Protein AF-0000000068205950 (afdb_homodimer)

Radius of gyration: 19.59 Å; Cα contacts (8 Å, |Δi|>4): 497; chains: 2; bounding box: 38×60×45 Å

Foldseek 3Di:
DDWFWKWKAAQVQATQDIDGDDDDDDDDDPVVVSVVSNVVNVQQQVQCCVDPVVNDSRDAKDDDDFWIWGWDADPRRMIMIIITGPPADCVVVLSVQLVVLCCVQAVPDPPHDPRHHDDGVSSVVSNNVSNVVRD/DDWFWKWKAAQVQATQDIDGDDDDDDDDDPVVVSVVSNVVNVQQQVQCCVDPVSNDSRDAKDDDDFWIWGWDADPRRMIMIIITGPPADCVVVLVVQLVVLCCVQAVPDPPHDPRHHDDGVSSVVSNNVSNVVRD

pLDDT: mean 91.11, std 7.04, range [60.81, 98.0]

Organism: Serendipita indica (strain DSM 11827) (NCBI:txid1109443)

Solvent-accessible surface area (backbone atoms only — not comparable to full-atom values): 14240 Å² total; per-residu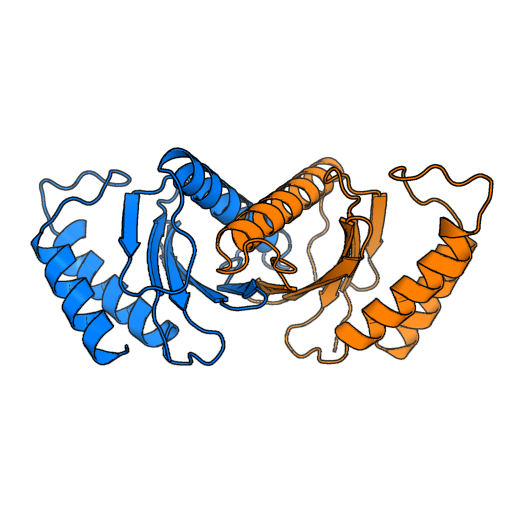e (Å²): 104,44,50,33,32,41,37,31,27,30,65,87,26,47,65,27,39,77,47,77,71,43,86,68,55,43,87,73,54,73,68,51,49,44,52,47,30,38,33,53,42,48,44,29,54,49,45,10,50,36,30,65,77,51,72,45,81,10,47,37,36,39,30,39,80,74,31,27,37,40,43,46,74,47,96,80,46,35,33,39,35,40,33,26,32,70,81,50,83,52,61,67,62,51,50,51,53,44,48,51,45,42,49,62,52,44,72,64,34,88,84,56,58,86,85,43,73,66,81,53,64,70,42,52,54,51,47,50,54,54,45,59,73,71,73,104,45,49,32,32,42,36,31,27,30,64,87,26,46,64,26,38,77,49,77,72,42,85,68,54,42,85,73,55,73,69,52,48,43,52,46,29,38,34,52,42,48,45,29,55,49,46,9,50,34,29,64,78,49,72,45,81,12,47,37,36,39,30,39,80,74,29,27,37,39,45,48,72,46,95,81,46,35,34,40,35,40,32,27,31,69,81,49,84,53,61,66,62,52,50,52,52,45,49,51,45,41,49,63,53,44,71,63,34,88,85,56,58,87,84,44,71,66,81,53,63,69,42,52,52,51,47,51,54,53,46,58,73,71,72

Sequence (270 aa):
MAIFGLWIINKAGGLVYQKNFADGLSKLSPNEYLVLAGTLHGIHAITSRLSPAGSSSGVQIIEAESFKMNIFLTATGTKFVLLTSLTDTTADTALQRIYEAYADYVMKNPFHTPEMPIRTERFDVKVAEIIKVFAMAIFGLWIINKAGGLVYQKNFADGLSKLSPNEYLVLAGTLHGIHAITSRLSPAGSSSGVQIIEAESFKMNIFLTATGTKFVLLTSLTDTTADTALQRIYEAYADYVMKNPFHTPEMPIRTERFDVKVAEIIKVFA

Secondary structure (DSSP, 8-state):
--EEEEEEE-TTS-EEEEEE-SSSS----HHHHHHHHHHHHHHHHHHHHHSTTS----EEEEEESS-EEEEEE-TTS-EEEEEE-TT---HHHHHHHHHHHHIIIIIT-TTPPTTS----HHHHHHHHHHHHHH-/--EEEEEEE-TTS-EEEEEE-SSSS----HHHHHHHHHHHHHHHHHHHHHSTTS----EEEEEESS-EEEEEE-TTS-EEEEEE-TT---HHHHHHHHHHHHIIIIIT-TTPPTTS----HHHHHHHHHHHHHH-

Structure (mmCIF, N/CA/C/O backbone):
data_AF-0000000068205950-model_v1
#
loop_
_entity.id
_entity.type
_entity.pdbx_description
1 polymer 'Trafficking protein particle complex subunit'
#
loop_
_atom_site.group_PDB
_atom_site.id
_atom_site.type_symbol
_atom_site.label_atom_id
_atom_site.label_alt_id
_atom_site.label_comp_id
_atom_site.label_asym_id
_atom_site.label_entity_id
_atom_site.label_seq_id
_atom_site.pdbx_PDB_ins_code
_atom_site.Cartn_x
_atom_site.Cartn_y
_atom_site.Cartn_z
_atom_site.occupancy
_atom_site.B_iso_or_equiv
_atom_site.auth_seq_id
_atom_site.auth_comp_id
_atom_site.auth_asym_id
_atom_site.auth_atom_id
_atom_site.pdbx_PDB_model_num
ATOM 1 N N . MET A 1 1 ? 10.227 4.062 19.406 1 79.06 1 MET A N 1
ATOM 2 C CA . MET A 1 1 ? 9.18 4.418 18.453 1 79.06 1 MET A CA 1
ATOM 3 C C . MET A 1 1 ? 9.508 5.723 17.75 1 79.06 1 MET A C 1
ATOM 5 O O . MET A 1 1 ? 10.094 6.633 18.344 1 79.06 1 MET A O 1
ATOM 9 N N . ALA A 1 2 ? 9.578 5.613 16.344 1 90.81 2 ALA A N 1
ATOM 10 C CA . ALA A 1 2 ? 9.961 6.832 15.641 1 90.81 2 ALA A CA 1
ATOM 11 C C . ALA A 1 2 ? 8.883 7.254 14.648 1 90.81 2 ALA A C 1
ATOM 13 O O . ALA A 1 2 ? 8.25 6.406 14.016 1 90.81 2 ALA A O 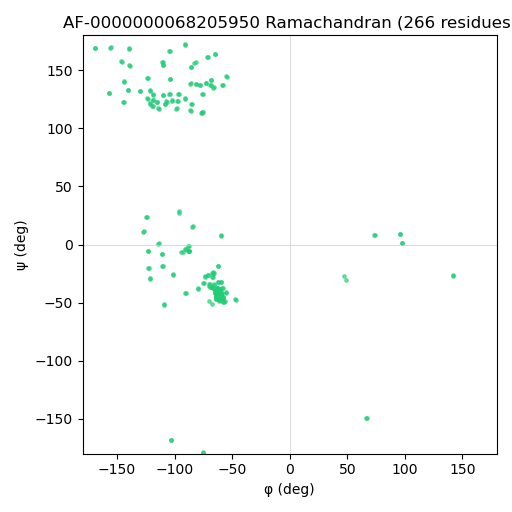1
ATOM 14 N N . ILE A 1 3 ? 8.586 8.508 14.703 1 96 3 ILE A N 1
ATOM 15 C CA . ILE A 1 3 ? 7.758 9.133 13.672 1 96 3 ILE A CA 1
ATOM 16 C C . ILE A 1 3 ? 8.641 9.859 12.664 1 96 3 ILE A C 1
ATOM 18 O O . ILE A 1 3 ? 9.312 10.836 13.008 1 96 3 ILE A O 1
ATOM 22 N N . PHE A 1 4 ? 8.586 9.398 11.477 1 95.94 4 PHE A N 1
ATOM 23 C CA . PHE A 1 4 ? 9.531 9.898 10.477 1 95.94 4 PHE A CA 1
ATOM 24 C C . PHE A 1 4 ? 8.953 11.102 9.75 1 95.94 4 PHE A C 1
ATOM 26 O O . PHE A 1 4 ? 9.68 12.055 9.453 1 95.94 4 PHE A O 1
ATOM 33 N N . GLY A 1 5 ? 7.695 11.023 9.422 1 95.75 5 GLY A N 1
ATOM 34 C CA . GLY A 1 5 ? 7.137 12.109 8.641 1 95.75 5 GLY A CA 1
ATOM 35 C C . GLY A 1 5 ? 5.621 12.055 8.539 1 95.75 5 GLY A C 1
ATOM 36 O O . GLY A 1 5 ? 5.004 11.062 8.93 1 95.75 5 GLY A O 1
ATOM 37 N N . LEU A 1 6 ? 5.094 13.18 8.016 1 97.19 6 LEU A N 1
ATOM 38 C CA . LEU A 1 6 ? 3.658 13.328 7.797 1 97.19 6 LEU A CA 1
ATOM 39 C C . LEU A 1 6 ? 3.369 13.82 6.383 1 97.19 6 LEU A C 1
ATOM 41 O O . LEU A 1 6 ? 4.016 14.75 5.898 1 97.19 6 LEU A O 1
ATOM 45 N N . TRP A 1 7 ? 2.432 13.117 5.801 1 96.81 7 TRP A N 1
ATOM 46 C CA . TRP A 1 7 ? 1.931 13.531 4.496 1 96.81 7 TRP A CA 1
ATOM 47 C C . TRP A 1 7 ? 0.421 13.75 4.535 1 96.81 7 TRP A C 1
ATOM 49 O O . TRP A 1 7 ? -0.303 12.984 5.18 1 96.81 7 TRP A O 1
ATOM 59 N N . ILE A 1 8 ? 0.009 14.766 3.785 1 97.06 8 ILE A N 1
ATOM 60 C CA . ILE A 1 8 ? -1.42 14.961 3.568 1 97.06 8 ILE A CA 1
ATOM 61 C C . ILE A 1 8 ? -1.718 14.977 2.07 1 97.06 8 ILE A C 1
ATOM 63 O O . ILE A 1 8 ? -1.117 15.75 1.319 1 97.06 8 ILE A O 1
ATOM 67 N N . ILE A 1 9 ? -2.619 14.133 1.718 1 96.31 9 ILE A N 1
ATOM 68 C CA . ILE A 1 9 ? -2.992 13.961 0.318 1 96.31 9 ILE A CA 1
ATOM 69 C C . ILE A 1 9 ? -4.469 14.305 0.131 1 96.31 9 ILE A C 1
ATOM 71 O O . ILE A 1 9 ? -5.336 13.734 0.792 1 96.31 9 ILE A O 1
ATOM 75 N N . ASN A 1 10 ? -4.738 15.227 -0.757 1 95.06 10 ASN A N 1
ATOM 76 C CA . ASN A 1 10 ? -6.125 15.656 -0.937 1 95.06 10 ASN A CA 1
ATOM 77 C C . ASN A 1 10 ? -6.934 14.625 -1.712 1 95.06 10 ASN A C 1
ATOM 79 O O . ASN A 1 10 ? -6.41 13.57 -2.092 1 95.06 10 ASN A O 1
ATOM 83 N N . LYS A 1 11 ? -8.258 14.922 -1.956 1 92.38 11 LYS A N 1
ATOM 84 C CA . LYS A 1 11 ? -9.195 13.969 -2.545 1 92.38 11 LYS A CA 1
ATOM 85 C C . LYS A 1 11 ? -8.805 13.641 -3.984 1 92.38 11 LYS A C 1
ATOM 87 O O . LYS A 1 11 ? -9.148 12.578 -4.496 1 92.38 11 LYS A O 1
ATOM 92 N N . ALA A 1 12 ? -8.102 14.508 -4.617 1 92.19 12 ALA A N 1
ATOM 93 C CA . ALA A 1 12 ? -7.719 14.32 -6.012 1 92.19 12 ALA A CA 1
ATOM 94 C C . ALA A 1 12 ? -6.383 13.594 -6.125 1 92.19 12 ALA A C 1
ATOM 96 O O . ALA A 1 12 ? -5.922 13.297 -7.227 1 92.19 12 ALA A O 1
ATOM 97 N N . GLY A 1 13 ? -5.73 13.32 -5 1 93.5 13 GLY A N 1
ATOM 98 C CA . GLY A 1 13 ? -4.469 12.602 -5 1 93.5 13 GLY A CA 1
ATOM 99 C C . GLY A 1 13 ? -3.26 13.516 -4.965 1 93.5 13 GLY A C 1
ATOM 100 O O . GLY A 1 13 ? -2.123 13.062 -5.098 1 93.5 13 GLY A O 1
ATOM 101 N N . GLY A 1 14 ? -3.457 14.719 -4.77 1 94.38 14 GLY A N 1
ATOM 102 C CA . GLY A 1 14 ? -2.365 15.68 -4.719 1 94.38 14 GLY A CA 1
ATOM 103 C C . GLY A 1 14 ? -1.745 15.805 -3.34 1 94.38 14 GLY A C 1
ATOM 104 O O . GLY A 1 14 ? -2.455 15.82 -2.332 1 94.38 14 GLY A O 1
ATOM 105 N N . LEU A 1 15 ? -0.396 15.891 -3.285 1 95.19 15 LEU A N 1
ATOM 106 C CA . LEU A 1 15 ? 0.331 16.109 -2.037 1 95.19 15 LEU A CA 1
ATOM 107 C C . LEU A 1 15 ? 0.229 17.562 -1.587 1 95.19 15 LEU A C 1
ATOM 109 O O . LEU A 1 15 ? 0.844 18.438 -2.188 1 95.19 15 LEU A O 1
ATOM 113 N N . VAL A 1 16 ? -0.456 17.781 -0.467 1 95.19 16 VAL A N 1
ATOM 114 C CA . VAL A 1 16 ? -0.711 19.172 -0.088 1 95.19 16 VAL A CA 1
ATOM 115 C C . VAL A 1 16 ? 0.093 19.516 1.162 1 95.19 16 VAL A C 1
ATOM 117 O O . VAL A 1 16 ? 0.11 20.672 1.593 1 95.19 16 VAL A O 1
ATOM 120 N N . TYR A 1 17 ? 0.701 18.578 1.755 1 95.56 17 TYR A N 1
ATOM 121 C CA . TYR A 1 17 ? 1.531 18.797 2.934 1 95.56 17 TYR A CA 1
ATOM 122 C C . TYR A 1 17 ? 2.553 17.672 3.094 1 95.56 17 TYR A C 1
ATOM 124 O O . TYR A 1 17 ? 2.219 16.484 2.943 1 95.56 17 TYR A O 1
ATOM 132 N N . GLN A 1 18 ? 3.738 17.984 3.277 1 95.31 18 GLN A N 1
ATOM 133 C CA . GLN A 1 18 ? 4.816 17.016 3.486 1 95.31 18 GLN A CA 1
ATOM 134 C C . GLN A 1 18 ? 5.844 17.562 4.48 1 95.31 18 GL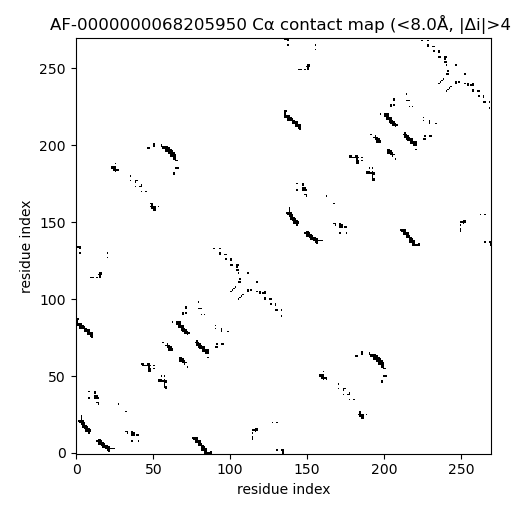N A C 1
ATOM 136 O O . GLN A 1 18 ? 6.391 18.641 4.293 1 95.31 18 GLN A O 1
ATOM 141 N N . LYS A 1 19 ? 6.062 16.812 5.551 1 94.5 19 LYS A N 1
ATOM 142 C CA . LYS A 1 19 ? 7.031 17.234 6.559 1 94.5 19 LYS A CA 1
ATOM 143 C C . LYS A 1 19 ? 7.766 16.031 7.148 1 94.5 19 LYS A C 1
ATOM 145 O O . LYS A 1 19 ? 7.152 14.992 7.418 1 94.5 19 LYS A O 1
ATOM 150 N N . ASN A 1 20 ? 9.031 16.203 7.363 1 94.12 20 ASN A N 1
ATOM 151 C CA . ASN A 1 20 ? 9.859 15.195 8.023 1 94.12 20 ASN A CA 1
ATOM 152 C C . ASN A 1 20 ? 10.156 15.578 9.469 1 94.12 20 ASN A C 1
ATOM 154 O O . ASN A 1 20 ? 10.406 16.75 9.773 1 94.12 20 ASN A O 1
ATOM 158 N N . PHE A 1 21 ? 10.164 14.57 10.344 1 94.56 21 PHE A N 1
ATOM 159 C CA . PHE A 1 21 ? 10.367 14.867 11.758 1 94.56 21 PHE A CA 1
ATOM 160 C C . PHE A 1 21 ? 11.57 14.117 12.305 1 94.56 21 PHE A C 1
ATOM 162 O O . PHE A 1 21 ? 12.078 14.453 13.375 1 94.56 21 PHE A O 1
ATOM 169 N N . ALA A 1 22 ? 11.969 13.094 11.664 1 92.38 22 ALA A N 1
ATOM 170 C CA . ALA A 1 22 ? 13.117 12.312 12.133 1 92.38 22 ALA A CA 1
ATOM 171 C C . ALA A 1 22 ? 13.906 11.742 10.953 1 92.38 22 ALA A C 1
ATOM 173 O O . ALA A 1 22 ? 13.375 11.617 9.852 1 92.38 22 ALA A O 1
ATOM 174 N N . ASP A 1 23 ? 15.133 11.453 11.297 1 89.44 23 ASP A N 1
ATOM 175 C CA . ASP A 1 23 ? 15.969 10.773 10.312 1 89.44 23 ASP A CA 1
ATOM 176 C C . ASP A 1 23 ? 15.711 9.266 10.328 1 89.44 23 ASP A C 1
ATOM 178 O O . ASP A 1 23 ? 15.18 8.734 11.305 1 89.44 23 ASP A O 1
ATOM 182 N N . GLY A 1 24 ? 16.016 8.641 9.203 1 88.31 24 GLY A N 1
ATOM 183 C CA . GLY A 1 24 ? 15.875 7.199 9.133 1 88.31 24 GLY A CA 1
ATOM 184 C C . GLY A 1 24 ? 15.359 6.715 7.793 1 88.31 24 GLY A C 1
ATOM 185 O O . GLY A 1 24 ? 15.562 5.559 7.426 1 88.31 24 GLY A O 1
ATOM 186 N N . LEU A 1 25 ? 14.688 7.609 7.25 1 89.25 25 LEU A N 1
ATOM 187 C CA . LEU A 1 25 ? 14.227 7.293 5.898 1 89.25 25 LEU A CA 1
ATOM 188 C C . LEU A 1 25 ? 14.961 8.141 4.863 1 89.25 25 LEU A C 1
ATOM 190 O O . LEU A 1 25 ? 15.469 9.219 5.184 1 89.25 25 LEU A O 1
ATOM 194 N N . SER A 1 26 ? 15 7.57 3.727 1 89.5 26 SER A N 1
ATOM 195 C CA . SER A 1 26 ? 15.641 8.305 2.641 1 89.5 26 SER A CA 1
ATOM 196 C C . SER A 1 26 ? 14.82 9.531 2.244 1 89.5 26 SER A C 1
ATOM 198 O O . SER A 1 26 ? 13.586 9.5 2.283 1 89.5 26 SER A O 1
ATOM 200 N N . LYS A 1 27 ? 15.578 10.562 1.952 1 88.25 27 LYS A N 1
ATOM 201 C CA . LYS A 1 27 ? 14.914 11.758 1.443 1 88.25 27 LYS A CA 1
ATOM 202 C C . LYS A 1 27 ? 14.617 11.625 -0.048 1 88.25 27 LYS A C 1
ATOM 204 O O . LYS A 1 27 ? 15.445 11.125 -0.81 1 88.25 27 LYS A O 1
ATOM 209 N N . LEU A 1 28 ? 13.43 12.07 -0.404 1 87.88 28 LEU A N 1
ATOM 210 C CA . LEU A 1 28 ? 13.008 11.984 -1.799 1 87.88 28 LEU A CA 1
ATOM 211 C C . LEU A 1 28 ? 12.93 13.375 -2.43 1 87.88 28 LEU A C 1
ATOM 213 O O . LEU A 1 28 ? 12.906 14.383 -1.722 1 87.88 28 LEU A O 1
ATOM 217 N N . SER A 1 29 ? 13.031 13.383 -3.779 1 90.12 29 SER A N 1
ATOM 218 C CA . SER A 1 29 ? 12.82 14.633 -4.504 1 90.12 29 SER A CA 1
ATOM 219 C C . SER A 1 29 ? 11.344 15.039 -4.492 1 90.12 29 SER A C 1
ATOM 221 O O . SER A 1 29 ? 10.469 14.203 -4.266 1 90.12 29 SER A O 1
ATOM 223 N N . PRO A 1 30 ? 11.062 16.328 -4.777 1 88 30 PRO A N 1
ATOM 224 C CA . PRO A 1 30 ? 9.664 16.766 -4.852 1 88 30 PRO A CA 1
ATOM 225 C C . PRO A 1 30 ? 8.844 15.953 -5.84 1 88 30 PRO A C 1
ATOM 227 O O . PRO A 1 30 ? 7.703 15.578 -5.543 1 88 30 PRO A O 1
ATOM 230 N N . ASN A 1 31 ? 9.398 15.664 -6.957 1 87.81 31 ASN A N 1
ATOM 231 C CA . ASN A 1 31 ? 8.711 14.859 -7.957 1 87.81 31 ASN A CA 1
ATOM 232 C C . ASN A 1 31 ? 8.422 13.453 -7.441 1 87.81 31 ASN A C 1
ATOM 234 O O . ASN A 1 31 ? 7.367 12.883 -7.727 1 87.81 31 ASN A O 1
ATOM 238 N N . GLU A 1 32 ? 9.32 12.922 -6.699 1 87.31 32 GLU A N 1
ATOM 239 C CA . GLU A 1 32 ? 9.141 11.578 -6.148 1 87.31 32 GLU A CA 1
ATOM 240 C C . GLU A 1 32 ? 8.016 11.555 -5.113 1 87.31 32 GLU A C 1
ATOM 242 O O . GLU A 1 32 ? 7.246 10.594 -5.055 1 87.31 32 GLU A O 1
ATOM 247 N N . TYR A 1 33 ? 7.91 12.594 -4.355 1 90.56 33 TYR A N 1
ATOM 248 C CA . TYR A 1 33 ? 6.828 12.68 -3.385 1 90.56 33 TYR A CA 1
ATOM 249 C C . TYR A 1 33 ? 5.477 12.773 -4.086 1 90.56 33 TYR A C 1
ATOM 251 O O . TYR A 1 33 ? 4.488 12.195 -3.621 1 90.56 33 TYR A O 1
ATOM 259 N N . LEU A 1 34 ? 5.52 13.469 -5.148 1 90 34 LEU A N 1
ATOM 260 C CA . LEU A 1 34 ? 4.285 13.594 -5.918 1 90 34 LEU A CA 1
ATOM 261 C C . LEU A 1 34 ? 3.85 12.234 -6.465 1 90 34 LEU A C 1
ATOM 263 O O . LEU A 1 34 ? 2.67 11.883 -6.395 1 90 34 LEU A O 1
ATOM 267 N N . VAL A 1 35 ? 4.812 11.562 -6.988 1 89 35 VAL A N 1
ATOM 268 C CA . VAL A 1 35 ? 4.535 10.227 -7.516 1 89 35 VAL A CA 1
ATOM 269 C C . VAL A 1 35 ? 4.047 9.32 -6.391 1 89 35 VAL A C 1
ATOM 271 O O . VAL A 1 35 ? 3.104 8.547 -6.57 1 89 35 VAL A O 1
ATOM 274 N N . LEU A 1 36 ? 4.637 9.477 -5.309 1 90.94 36 LEU A N 1
ATOM 275 C CA . LEU A 1 36 ? 4.262 8.672 -4.152 1 90.94 36 LEU A CA 1
ATOM 276 C C . LEU A 1 36 ? 2.826 8.969 -3.727 1 90.94 36 LEU A C 1
ATOM 278 O O . LEU A 1 36 ? 2.064 8.047 -3.422 1 90.94 36 LEU A O 1
ATOM 282 N N . ALA A 1 37 ? 2.504 10.219 -3.705 1 94.12 37 ALA A N 1
ATOM 283 C CA . ALA A 1 37 ? 1.142 10.617 -3.357 1 94.12 37 ALA A CA 1
ATOM 284 C C . ALA A 1 37 ? 0.132 10.016 -4.332 1 94.12 37 ALA A C 1
ATOM 286 O O . ALA A 1 37 ? -0.909 9.5 -3.92 1 94.12 37 ALA A O 1
ATOM 287 N N . GLY A 1 38 ? 0.446 10.07 -5.527 1 94.12 38 GLY A N 1
ATOM 288 C CA . GLY A 1 38 ? -0.411 9.477 -6.539 1 94.12 38 GLY A CA 1
ATOM 289 C C . GLY A 1 38 ? -0.554 7.973 -6.387 1 94.12 38 GLY A C 1
ATOM 290 O O . GLY A 1 38 ? -1.654 7.43 -6.512 1 94.12 38 GLY A O 1
ATOM 291 N N . THR A 1 39 ? 0.5 7.344 -6.145 1 93.69 39 THR A N 1
ATOM 292 C CA . THR A 1 39 ? 0.497 5.898 -5.965 1 93.69 39 THR A CA 1
ATOM 293 C C . THR A 1 39 ? -0.344 5.504 -4.754 1 93.69 39 THR A C 1
ATOM 295 O O . THR A 1 39 ? -1.122 4.551 -4.816 1 93.69 39 THR A O 1
ATOM 298 N N . LEU A 1 40 ? -0.196 6.238 -3.713 1 93.94 40 LEU A N 1
ATOM 299 C CA . LEU A 1 40 ? -0.983 5.969 -2.514 1 93.94 40 LEU A CA 1
ATOM 300 C C . LEU A 1 40 ? -2.471 6.16 -2.785 1 93.94 40 LEU A C 1
ATOM 302 O O . LEU A 1 40 ? -3.299 5.375 -2.318 1 93.94 40 LEU A O 1
ATOM 306 N N . HIS A 1 41 ? -2.723 7.188 -3.5 1 93.81 41 HIS A N 1
ATOM 307 C CA . HIS A 1 41 ? -4.105 7.418 -3.902 1 93.81 41 HIS A CA 1
ATOM 308 C C . HIS A 1 41 ? -4.633 6.258 -4.738 1 93.81 41 HIS A C 1
ATOM 310 O O . HIS A 1 41 ? -5.773 5.824 -4.559 1 93.81 41 HIS A O 1
ATOM 316 N N . GLY A 1 42 ? -3.871 5.793 -5.633 1 92.38 42 GLY A N 1
ATOM 317 C CA . GLY A 1 42 ? -4.238 4.648 -6.453 1 92.38 42 GLY A CA 1
ATOM 318 C C . GLY A 1 42 ? -4.52 3.396 -5.641 1 92.38 42 GLY A C 1
ATOM 319 O O . GLY A 1 42 ? -5.512 2.703 -5.879 1 92.38 42 GLY A O 1
ATOM 320 N N . ILE A 1 43 ? -3.695 3.094 -4.723 1 92.25 43 ILE A N 1
ATOM 321 C CA . ILE A 1 43 ? -3.861 1.913 -3.879 1 92.25 43 ILE A CA 1
ATOM 322 C C . ILE A 1 43 ? -5.148 2.033 -3.07 1 92.25 43 ILE A C 1
ATOM 324 O O . ILE A 1 43 ? -5.875 1.051 -2.893 1 92.25 43 ILE A O 1
ATOM 328 N N . HIS A 1 44 ? -5.332 3.223 -2.545 1 91.19 44 HIS A N 1
ATOM 329 C CA . HIS A 1 44 ? -6.57 3.457 -1.814 1 91.19 44 HIS A CA 1
ATOM 330 C C . HIS A 1 44 ? -7.789 3.166 -2.688 1 91.19 44 HIS A C 1
ATOM 332 O O . HIS A 1 44 ? -8.727 2.496 -2.248 1 91.19 44 HIS A O 1
ATOM 338 N N . ALA A 1 45 ? -7.797 3.688 -3.855 1 89 45 ALA A N 1
ATOM 339 C CA . ALA A 1 45 ? -8.914 3.482 -4.773 1 89 45 ALA A CA 1
ATOM 340 C C . ALA A 1 45 ? -9.133 1.996 -5.043 1 89 45 ALA A C 1
ATOM 342 O O . ALA A 1 45 ? -10.266 1.508 -4.969 1 89 45 ALA A O 1
ATOM 343 N N . ILE A 1 46 ? -8.109 1.319 -5.285 1 87.38 46 ILE A N 1
ATOM 344 C CA . ILE A 1 46 ? -8.188 -0.092 -5.645 1 87.38 46 ILE A CA 1
ATOM 345 C C . ILE A 1 46 ? -8.68 -0.905 -4.453 1 87.38 46 ILE A C 1
ATOM 347 O O . ILE A 1 46 ? -9.57 -1.746 -4.59 1 87.38 46 ILE A O 1
ATOM 351 N N . THR A 1 47 ? -8.062 -0.72 -3.326 1 90.62 47 THR A N 1
ATOM 352 C CA . THR A 1 47 ? -8.453 -1.49 -2.148 1 90.62 47 THR A CA 1
ATOM 353 C C . THR A 1 47 ? -9.898 -1.195 -1.763 1 90.62 47 THR A C 1
ATOM 355 O O . THR A 1 47 ? -10.602 -2.068 -1.249 1 90.62 47 THR A O 1
ATOM 358 N N . SER A 1 48 ? -10.32 0.03 -2.008 1 90.5 48 SER A N 1
ATOM 359 C CA . SER A 1 48 ? -11.711 0.371 -1.741 1 90.5 48 SER A CA 1
ATOM 360 C C . SER A 1 48 ? -12.656 -0.396 -2.662 1 90.5 48 SER A C 1
ATOM 362 O O . SER A 1 48 ? -13.734 -0.827 -2.238 1 90.5 48 SER A O 1
ATOM 364 N N . ARG A 1 49 ? -12.219 -0.613 -3.846 1 86.94 49 ARG A N 1
ATOM 365 C CA . ARG A 1 49 ? -13.031 -1.322 -4.828 1 86.94 49 ARG A CA 1
ATOM 366 C C . ARG A 1 49 ? -13.078 -2.816 -4.527 1 86.94 49 ARG A C 1
ATOM 368 O O . ARG A 1 49 ? -14.055 -3.494 -4.852 1 86.94 49 ARG A O 1
ATOM 375 N N . LEU A 1 50 ? -12.031 -3.336 -4.012 1 90.31 50 LEU A N 1
ATOM 376 C CA . LEU A 1 50 ? -11.945 -4.758 -3.688 1 90.31 50 LEU A CA 1
ATOM 377 C C . LEU A 1 50 ? -12.82 -5.094 -2.484 1 90.31 50 LEU A C 1
ATOM 379 O O . LEU A 1 50 ? -13.211 -6.246 -2.303 1 90.31 50 LEU A O 1
ATOM 383 N N . SER A 1 51 ? -13.016 -4.133 -1.712 1 87.38 51 SER A N 1
ATOM 384 C CA . SER A 1 51 ? -13.805 -4.359 -0.5 1 87.38 51 SER A CA 1
ATOM 385 C C . SER A 1 51 ? -15.25 -4.688 -0.833 1 87.38 51 SER A C 1
ATOM 387 O O . SER A 1 51 ? -15.812 -4.148 -1.79 1 87.38 51 SER A O 1
ATOM 389 N N . PRO A 1 52 ? -15.836 -5.758 -0.158 1 77.25 52 PRO A N 1
ATOM 390 C CA . PRO A 1 52 ? -17.203 -6.195 -0.449 1 77.25 52 PRO A CA 1
ATOM 391 C C . PRO A 1 52 ? -18.188 -5.035 -0.525 1 77.25 52 PRO A C 1
ATOM 393 O O . PRO A 1 52 ? -19.109 -5.055 -1.346 1 77.25 52 PRO A O 1
ATOM 396 N N . ALA A 1 53 ? -18.172 -4.133 0.428 1 66.81 53 ALA A N 1
ATOM 397 C CA . ALA A 1 53 ? -19.172 -3.066 0.448 1 66.81 53 ALA A CA 1
ATOM 398 C C . ALA A 1 53 ? -18.75 -1.905 -0.449 1 66.81 53 ALA A C 1
ATOM 400 O O . ALA A 1 53 ? -19.5 -0.941 -0.617 1 66.81 53 ALA A O 1
ATOM 401 N N . GLY A 1 54 ? -17.781 -2.111 -1.348 1 61.69 54 GLY A N 1
ATOM 402 C CA . GLY A 1 54 ? -17.328 -1.017 -2.191 1 61.69 54 GLY A CA 1
ATOM 403 C C . GLY A 1 54 ? -17.062 0.262 -1.418 1 61.69 54 GLY A C 1
ATOM 404 O O . GLY A 1 54 ? -16.453 1.195 -1.94 1 61.69 54 GLY A O 1
ATOM 405 N N . SER A 1 55 ? -17.703 0.451 -0.355 1 60.81 55 SER A N 1
ATOM 406 C CA . SER A 1 55 ? -17.672 1.702 0.394 1 60.81 55 SER A CA 1
ATOM 407 C C . SER A 1 55 ? -16.656 1.633 1.529 1 60.81 55 SER A C 1
ATOM 409 O O . SER A 1 55 ? -16.688 2.449 2.451 1 60.81 55 SER A O 1
ATOM 411 N N . SER A 1 56 ? -15.633 0.811 1.344 1 65.31 56 SER A N 1
ATOM 412 C CA . SER A 1 56 ? -14.734 0.697 2.49 1 65.31 56 SER A CA 1
ATOM 413 C C . SER A 1 56 ? -13.68 1.793 2.475 1 65.31 56 SER A C 1
ATOM 415 O O . SER A 1 56 ? -13.469 2.445 1.45 1 65.31 56 SER A O 1
ATOM 417 N N . SER A 1 57 ? -13.188 2.158 3.705 1 71.81 57 SER A N 1
ATOM 418 C CA . SER A 1 57 ? -12.188 3.193 3.959 1 71.81 57 SER A CA 1
ATOM 419 C C . SER A 1 57 ? -10.875 2.885 3.238 1 71.81 57 SER A C 1
ATOM 421 O O . SER A 1 57 ? -9.961 3.707 3.23 1 71.81 57 SER A O 1
ATOM 423 N N . GLY A 1 58 ? -10.875 1.839 2.387 1 85.94 58 GLY A N 1
ATOM 424 C CA . GLY A 1 58 ? -9.68 1.573 1.604 1 85.94 58 GLY A CA 1
ATOM 425 C C . GLY A 1 58 ? -8.492 1.135 2.449 1 85.94 58 GLY A C 1
ATOM 426 O O . GLY A 1 58 ? -8.664 0.434 3.447 1 85.94 58 GLY A O 1
ATOM 427 N N . VAL A 1 59 ? -7.312 1.424 2.076 1 93.12 59 VAL A N 1
ATOM 428 C CA . VAL A 1 59 ? -6.055 1.037 2.707 1 93.12 59 VAL A CA 1
ATOM 429 C C . VAL A 1 59 ? -5.863 1.823 4 1 93.12 59 VAL A C 1
ATOM 431 O O . VAL A 1 59 ? -6.137 3.023 4.051 1 93.12 59 VAL A O 1
ATOM 434 N N . GLN A 1 60 ? -5.383 1.141 5.035 1 95.19 60 GLN A N 1
ATOM 435 C CA . GLN A 1 60 ? -5.16 1.8 6.316 1 95.19 60 GLN A CA 1
ATOM 436 C C . GLN A 1 60 ? -3.701 1.686 6.75 1 95.19 60 GLN A C 1
ATOM 438 O O . GLN A 1 60 ? -3.189 2.551 7.461 1 95.19 60 GLN A O 1
ATOM 443 N N . ILE A 1 61 ? -3.082 0.612 6.316 1 96.5 61 ILE A N 1
ATOM 444 C CA . ILE A 1 61 ? -1.7 0.386 6.727 1 96.5 61 ILE A CA 1
ATOM 445 C C . ILE A 1 61 ? -0.899 -0.177 5.555 1 96.5 61 ILE A C 1
ATOM 447 O O . ILE A 1 61 ? -1.374 -1.062 4.836 1 96.5 61 ILE A O 1
ATOM 451 N N . ILE A 1 62 ? 0.207 0.365 5.352 1 96.38 62 ILE A N 1
ATOM 452 C CA . ILE A 1 62 ? 1.21 -0.183 4.441 1 96.38 62 ILE A CA 1
ATOM 453 C C . ILE A 1 62 ? 2.508 -0.442 5.203 1 96.38 62 ILE A C 1
ATOM 455 O O . ILE A 1 62 ? 3.096 0.481 5.773 1 96.38 62 ILE A O 1
ATOM 459 N N . GLU A 1 63 ? 2.918 -1.659 5.18 1 96 63 GLU A N 1
ATOM 460 C CA . GLU A 1 63 ? 4.098 -2.041 5.953 1 96 63 GLU A CA 1
ATOM 461 C C . GLU A 1 63 ? 5.238 -2.48 5.039 1 96 63 GLU A C 1
ATOM 463 O O . GLU A 1 63 ? 5.062 -3.369 4.203 1 96 63 GLU A O 1
ATOM 468 N N . ALA A 1 64 ? 6.328 -1.805 5.184 1 94.44 64 ALA A N 1
ATOM 469 C CA . ALA A 1 64 ? 7.566 -2.197 4.512 1 94.44 64 ALA A CA 1
ATOM 470 C C . ALA A 1 64 ? 8.523 -2.879 5.484 1 94.44 64 ALA A C 1
ATOM 472 O O . ALA A 1 64 ? 8.117 -3.32 6.562 1 94.44 64 ALA A O 1
ATOM 473 N N . GLU A 1 65 ? 9.727 -3.061 5.066 1 90.44 65 GLU A N 1
ATOM 474 C CA . GLU A 1 65 ? 10.711 -3.793 5.863 1 90.44 65 GLU A CA 1
ATOM 475 C C . GLU A 1 65 ? 11.117 -2.998 7.102 1 90.44 65 GLU A C 1
ATOM 477 O O . GLU A 1 65 ? 11.289 -3.566 8.18 1 90.44 65 GLU A O 1
ATOM 482 N N . SER A 1 66 ? 11.219 -1.695 7.027 1 90.75 66 SER A N 1
ATOM 483 C CA . SER A 1 66 ? 11.836 -0.93 8.102 1 90.75 66 SER A CA 1
ATOM 484 C C . SER A 1 66 ? 10.883 0.129 8.648 1 90.75 66 SER A C 1
ATOM 486 O O . SER A 1 66 ? 11.188 0.79 9.641 1 90.75 66 SER A O 1
ATOM 488 N N . PHE A 1 67 ? 9.781 0.245 8.008 1 93.81 67 PHE A N 1
ATOM 489 C CA . PHE A 1 67 ? 8.836 1.273 8.422 1 93.81 67 PHE A CA 1
ATOM 490 C C . PHE A 1 67 ? 7.414 0.908 8.008 1 93.81 67 PHE A C 1
ATOM 492 O O . PHE A 1 67 ? 7.211 -0.053 7.262 1 93.81 67 PHE A O 1
ATOM 499 N N . LYS A 1 68 ? 6.5 1.663 8.523 1 95.62 68 LYS A N 1
ATOM 500 C CA . LYS A 1 68 ? 5.129 1.489 8.055 1 95.62 68 LYS A CA 1
ATOM 501 C C . LYS A 1 68 ? 4.43 2.836 7.887 1 95.62 68 LYS A C 1
ATOM 503 O O . LYS A 1 68 ? 4.855 3.84 8.461 1 95.62 68 LYS A O 1
ATOM 508 N N . MET A 1 69 ? 3.473 2.855 7.031 1 96.81 69 MET A N 1
ATOM 509 C CA . MET A 1 69 ? 2.602 3.998 6.77 1 96.81 69 MET A CA 1
ATOM 510 C C . MET A 1 69 ? 1.205 3.756 7.332 1 96.81 69 MET A C 1
ATOM 512 O O . MET A 1 69 ? 0.568 2.75 7.016 1 96.81 69 MET A O 1
ATOM 516 N N . ASN A 1 70 ? 0.839 4.668 8.164 1 97.31 70 ASN A N 1
ATOM 517 C CA . ASN A 1 70 ? -0.519 4.66 8.703 1 97.31 70 ASN A CA 1
ATOM 518 C C . ASN A 1 70 ? -1.382 5.738 8.055 1 97.31 70 ASN A C 1
ATOM 520 O O . ASN A 1 70 ? -1.002 6.91 8.023 1 97.31 70 ASN A O 1
ATOM 524 N N . ILE A 1 71 ? -2.533 5.277 7.613 1 96.94 71 ILE A N 1
ATOM 525 C CA . ILE A 1 71 ? -3.336 6.191 6.809 1 96.94 71 ILE A CA 1
ATOM 526 C C . ILE A 1 71 ? -4.672 6.453 7.496 1 96.94 71 ILE A C 1
ATOM 528 O O . ILE A 1 71 ? -5.363 5.516 7.902 1 96.94 71 ILE A O 1
ATOM 532 N N . PHE A 1 72 ? -5.012 7.684 7.641 1 96.31 72 PHE A N 1
ATOM 533 C CA . PHE A 1 72 ? -6.305 8.133 8.133 1 96.31 72 PHE A CA 1
ATOM 534 C C . PHE A 1 72 ? -7.07 8.875 7.047 1 96.31 72 PHE A C 1
ATOM 536 O O . PHE A 1 72 ? -6.633 9.93 6.578 1 96.31 72 PHE A O 1
ATOM 543 N N . LEU A 1 73 ? -8.203 8.32 6.676 1 94.25 73 LEU A N 1
ATOM 544 C CA . LEU A 1 73 ? -9.055 8.922 5.652 1 94.25 73 LEU A CA 1
ATOM 545 C C . LEU A 1 73 ? -10.172 9.742 6.289 1 94.25 73 LEU A C 1
ATOM 547 O O . LEU A 1 73 ? -10.922 9.234 7.129 1 94.25 73 LEU A O 1
ATOM 551 N N . THR A 1 74 ? -10.281 10.93 5.82 1 93.19 74 THR A N 1
ATOM 552 C CA . THR A 1 74 ? -11.344 11.789 6.332 1 93.19 74 THR A CA 1
ATOM 553 C C . THR A 1 74 ? -12.609 11.641 5.496 1 93.19 74 THR A C 1
ATOM 555 O O . THR A 1 74 ? -12.578 11.039 4.418 1 93.19 74 THR A O 1
ATOM 558 N N . ALA A 1 75 ? -13.695 12.25 5.961 1 89.25 75 ALA A N 1
ATOM 559 C CA . ALA A 1 75 ? -14.969 12.211 5.254 1 89.25 75 ALA A CA 1
ATOM 560 C C . ALA A 1 75 ? -14.891 12.969 3.93 1 89.25 75 ALA A C 1
ATOM 562 O O . ALA A 1 75 ? -15.609 12.648 2.98 1 89.25 75 ALA A O 1
ATOM 563 N N . THR A 1 76 ? -14 13.922 3.805 1 88.5 76 THR A N 1
ATOM 564 C CA . THR A 1 76 ? -13.891 14.75 2.607 1 88.5 76 THR A CA 1
ATOM 565 C C . THR A 1 76 ? -12.977 14.086 1.581 1 88.5 76 THR A C 1
ATOM 567 O O . THR A 1 76 ? -12.805 14.602 0.473 1 88.5 76 THR A O 1
ATOM 570 N N . GLY A 1 77 ? -12.383 13.023 1.951 1 90.69 77 GLY A N 1
ATOM 571 C CA . GLY A 1 77 ? -11.539 12.297 1.017 1 90.69 77 GLY A CA 1
ATOM 572 C C . GLY A 1 77 ? -10.062 12.617 1.169 1 90.69 77 GLY A C 1
ATOM 573 O O . GLY A 1 77 ? -9.234 12.109 0.419 1 90.69 77 GLY A O 1
ATOM 574 N N . THR A 1 78 ? -9.773 13.484 2.137 1 94.62 78 THR A N 1
ATOM 575 C CA . THR A 1 78 ? -8.383 13.805 2.42 1 94.62 78 THR A CA 1
ATOM 576 C C . THR A 1 78 ? -7.723 12.688 3.221 1 94.62 78 THR A C 1
ATOM 578 O O . THR A 1 78 ? -8.32 12.141 4.148 1 94.62 78 THR A O 1
ATOM 581 N N . LYS A 1 79 ? -6.461 12.367 2.809 1 95.94 79 LYS A N 1
ATOM 582 C CA . LYS A 1 79 ? -5.723 11.297 3.477 1 95.94 79 LYS A CA 1
ATOM 583 C C . LYS A 1 79 ? -4.559 11.859 4.289 1 95.94 79 LYS A C 1
ATOM 585 O O . LYS A 1 79 ? -3.766 12.648 3.779 1 95.94 79 LYS A O 1
ATOM 590 N N . PHE A 1 80 ? -4.488 11.461 5.559 1 97.5 80 PHE A N 1
ATOM 591 C CA . PHE A 1 80 ? -3.334 11.734 6.406 1 97.5 80 PHE A CA 1
ATOM 592 C C . PHE A 1 80 ? -2.455 10.5 6.543 1 97.5 80 PHE A C 1
ATOM 594 O O . PHE A 1 80 ? -2.928 9.438 6.961 1 97.5 80 PHE A O 1
ATOM 601 N N . VAL A 1 81 ? -1.188 10.664 6.188 1 97.31 81 VAL A N 1
ATOM 602 C CA . VAL A 1 81 ? -0.275 9.523 6.184 1 97.31 81 VAL A CA 1
ATOM 603 C C . VAL A 1 81 ? 0.874 9.781 7.156 1 97.31 81 VAL A C 1
ATOM 605 O O . VAL A 1 81 ? 1.625 10.75 7 1 97.31 81 VAL A O 1
ATOM 608 N N . LEU A 1 82 ? 0.978 8.945 8.109 1 97.75 82 LEU A N 1
ATOM 609 C CA . LEU A 1 82 ? 2.064 9.039 9.078 1 97.75 82 LEU A CA 1
ATOM 610 C C . LEU A 1 82 ? 3.07 7.91 8.875 1 97.75 82 LEU A C 1
ATOM 612 O O . LEU A 1 82 ? 2.699 6.734 8.883 1 97.75 82 LEU A O 1
ATOM 616 N N . LEU A 1 83 ? 4.27 8.266 8.625 1 96.38 83 LEU A N 1
ATOM 617 C CA . LEU A 1 83 ? 5.348 7.293 8.5 1 96.38 83 LEU A CA 1
ATOM 618 C C . LEU A 1 83 ? 6.02 7.055 9.844 1 96.38 83 LEU A C 1
ATOM 620 O O . LEU A 1 83 ? 6.52 7.992 10.469 1 96.38 83 LEU A O 1
ATOM 624 N N . THR A 1 84 ? 6.074 5.805 10.242 1 96.81 84 THR A N 1
ATOM 625 C CA . THR A 1 84 ? 6.605 5.488 11.562 1 96.81 84 THR A CA 1
ATOM 626 C C . THR A 1 84 ? 7.477 4.238 11.508 1 96.81 84 THR A C 1
ATOM 628 O O . THR A 1 84 ? 7.531 3.557 10.477 1 96.81 84 THR A O 1
ATOM 631 N N . SER A 1 85 ? 8.195 4.012 12.617 1 94.75 85 SER A N 1
ATOM 632 C CA . SER A 1 85 ? 8.859 2.725 12.789 1 94.75 85 SER A CA 1
ATOM 633 C C . SER A 1 85 ? 7.848 1.591 12.906 1 94.75 85 SER A C 1
ATOM 635 O O . SER A 1 85 ? 6.668 1.831 13.172 1 94.75 85 SER A O 1
ATOM 637 N N . LEU A 1 86 ? 8.281 0.416 12.75 1 92.62 86 LEU A N 1
ATOM 638 C CA . LEU A 1 86 ? 7.406 -0.75 12.734 1 92.62 86 LEU A CA 1
ATOM 639 C C . LEU A 1 86 ? 6.789 -0.979 14.109 1 92.62 86 LEU A C 1
ATOM 641 O O . LEU A 1 86 ? 5.68 -1.511 14.211 1 92.62 86 LEU A O 1
ATOM 645 N N . THR A 1 87 ? 7.414 -0.595 15.086 1 91.81 87 THR A N 1
ATOM 646 C CA . THR A 1 87 ? 7.004 -0.905 16.453 1 91.81 87 THR A CA 1
ATOM 647 C C . THR A 1 87 ? 6.027 0.145 16.969 1 91.81 87 THR A C 1
ATOM 649 O O . THR A 1 87 ? 5.477 -0.004 18.062 1 91.81 87 THR A O 1
ATOM 652 N N . ASP A 1 88 ? 5.758 1.118 16.156 1 92.94 88 ASP A N 1
ATOM 653 C CA . ASP A 1 88 ? 4.891 2.201 16.609 1 92.94 88 ASP A CA 1
ATOM 654 C C . ASP A 1 88 ? 3.453 1.715 16.797 1 92.94 88 ASP A C 1
ATOM 656 O O . ASP A 1 88 ? 2.926 0.988 15.953 1 92.94 88 ASP A O 1
ATOM 660 N N . THR A 1 89 ? 2.836 2.168 17.906 1 92.25 89 THR A N 1
ATOM 661 C CA . THR A 1 89 ? 1.455 1.786 18.188 1 92.25 89 THR A CA 1
ATOM 662 C C . THR A 1 89 ? 0.595 3.02 18.438 1 92.25 89 THR A C 1
ATOM 664 O O . THR A 1 89 ? -0.546 2.9 18.891 1 92.25 89 THR A O 1
ATOM 667 N N . THR A 1 90 ? 1.106 4.16 18.172 1 94.38 90 THR A N 1
ATOM 668 C CA . THR A 1 90 ? 0.416 5.383 18.578 1 94.38 90 THR A CA 1
ATOM 669 C C . THR A 1 90 ? -0.045 6.168 17.344 1 94.38 90 THR A C 1
ATOM 671 O O . THR A 1 90 ? -0.627 7.246 17.484 1 94.38 90 THR A O 1
ATOM 674 N N . ALA A 1 91 ? 0.221 5.656 16.219 1 96.25 91 ALA A N 1
ATOM 675 C CA . ALA A 1 91 ? -0.003 6.395 14.977 1 96.25 91 ALA A CA 1
ATOM 676 C C . ALA A 1 91 ? -1.463 6.816 14.844 1 96.25 91 ALA A C 1
ATOM 678 O O . ALA A 1 91 ? -1.756 7.941 14.43 1 96.25 91 ALA A O 1
ATOM 679 N N . ASP A 1 92 ? -2.336 5.957 15.266 1 95.56 92 ASP A N 1
ATOM 680 C CA . ASP A 1 92 ? -3.758 6.258 15.125 1 95.56 92 ASP A CA 1
ATOM 681 C C . ASP A 1 92 ? -4.152 7.473 15.961 1 95.56 92 ASP A C 1
ATOM 683 O O . ASP A 1 92 ? -4.844 8.367 15.477 1 95.56 92 ASP A O 1
ATOM 687 N N . THR A 1 93 ? -3.727 7.469 17.156 1 96.81 93 THR A N 1
ATOM 688 C CA . THR A 1 93 ? -4.031 8.578 18.047 1 96.81 93 THR A CA 1
ATOM 689 C C . THR A 1 93 ? -3.379 9.867 17.562 1 96.81 93 THR A C 1
ATOM 691 O O . THR A 1 93 ? -4.004 10.93 17.562 1 96.81 93 THR A O 1
ATOM 694 N N . ALA A 1 94 ? -2.16 9.742 17.125 1 97.31 94 ALA A N 1
ATOM 695 C CA . ALA A 1 94 ? -1.452 10.906 16.594 1 97.31 94 ALA A CA 1
ATOM 696 C C . ALA A 1 94 ? -2.176 11.484 15.391 1 97.31 94 ALA A C 1
ATOM 698 O O . ALA A 1 94 ? -2.363 12.703 15.297 1 97.31 94 ALA A O 1
ATOM 699 N N . LEU A 1 95 ? -2.611 10.625 14.547 1 98 95 LEU A N 1
ATOM 700 C CA . LEU A 1 95 ? -3.291 11.047 13.328 1 98 95 LEU A CA 1
ATOM 701 C C . LEU A 1 95 ? -4.609 11.742 13.656 1 98 95 LEU A C 1
ATOM 703 O O . LEU A 1 95 ? -4.973 12.734 13.016 1 98 95 LEU A O 1
ATOM 707 N N . GLN A 1 96 ? -5.258 11.25 14.617 1 97.38 96 GLN A N 1
ATOM 708 C CA . GLN A 1 96 ? -6.504 11.883 15.039 1 97.38 96 GLN A CA 1
ATOM 709 C C . GLN A 1 96 ? -6.258 13.297 15.555 1 97.38 96 GLN A C 1
ATOM 711 O O . GLN A 1 96 ? -7 14.227 15.227 1 97.38 96 GLN A O 1
ATOM 716 N N . ARG A 1 97 ? -5.281 13.406 16.344 1 97.56 97 ARG A N 1
ATOM 717 C CA . ARG A 1 97 ? -4.93 14.719 16.875 1 97.56 97 ARG A CA 1
ATOM 718 C C . ARG A 1 97 ? -4.5 15.664 15.758 1 97.56 97 ARG A C 1
ATOM 720 O O . ARG A 1 97 ? -4.848 16.844 15.773 1 97.56 97 ARG A O 1
ATOM 727 N N . ILE A 1 98 ? -3.777 15.164 14.852 1 97.88 98 ILE A N 1
ATOM 728 C CA . ILE A 1 98 ? -3.326 15.969 13.727 1 97.88 98 ILE A CA 1
ATOM 729 C C . ILE A 1 98 ? -4.527 16.406 12.891 1 97.88 98 ILE A C 1
ATOM 731 O O . ILE A 1 98 ? -4.59 17.562 12.445 1 97.88 98 ILE A O 1
ATOM 735 N N . T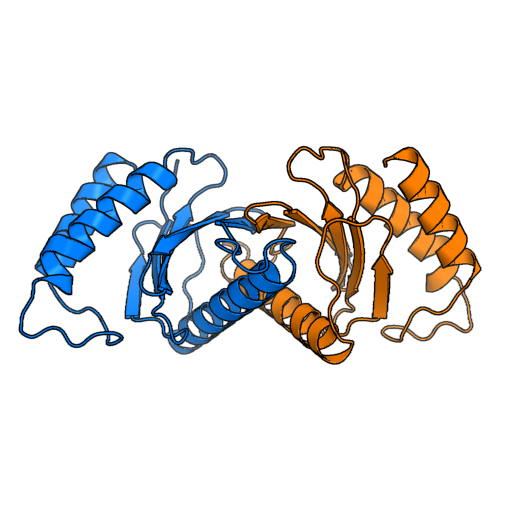YR A 1 99 ? -5.418 15.508 12.773 1 97.38 99 TYR A N 1
ATOM 736 C CA . TYR A 1 99 ? -6.629 15.852 12.039 1 97.38 99 TYR A CA 1
ATOM 737 C C . TYR A 1 99 ? -7.391 16.969 12.742 1 97.38 99 TYR A C 1
ATOM 739 O O . TYR A 1 99 ? -7.91 17.875 12.094 1 97.38 99 TYR A O 1
ATOM 747 N N . GLU A 1 100 ? -7.465 16.891 14 1 97.19 100 GLU A N 1
ATOM 748 C CA . GLU A 1 100 ? -8.109 17.953 14.773 1 97.19 100 GLU A CA 1
ATOM 749 C C . GLU A 1 100 ? -7.395 19.297 14.578 1 97.19 100 GLU A C 1
ATOM 751 O O . GLU A 1 100 ? -8.039 20.328 14.43 1 97.19 100 GLU A O 1
ATOM 756 N N . ALA A 1 101 ? -6.129 19.281 14.633 1 96.25 101 ALA A N 1
ATOM 757 C CA . ALA A 1 101 ? -5.344 20.484 14.367 1 96.25 101 ALA A CA 1
ATOM 758 C C . ALA A 1 101 ? -5.609 21.016 12.961 1 96.25 101 ALA A C 1
ATOM 760 O O . ALA A 1 101 ? -5.742 22.219 12.766 1 96.25 101 ALA A O 1
ATOM 761 N N . TYR A 1 102 ? -5.664 20.141 12.039 1 95.88 102 TYR A N 1
ATOM 762 C CA . TYR A 1 102 ? -5.969 20.484 10.656 1 95.88 102 TYR A CA 1
ATOM 763 C C . TYR A 1 102 ? -7.32 21.188 10.547 1 95.88 102 TYR A C 1
ATOM 765 O O . TYR A 1 102 ? -7.449 22.203 9.867 1 95.88 102 TYR A O 1
ATOM 773 N N . ALA A 1 103 ? -8.281 20.625 11.219 1 94.19 103 ALA A N 1
ATOM 774 C CA . ALA A 1 103 ? -9.617 21.203 11.227 1 94.19 103 ALA A CA 1
ATOM 775 C C . ALA A 1 103 ? -9.609 22.609 11.852 1 94.19 103 ALA A C 1
ATOM 777 O O . ALA A 1 103 ? -10.242 23.516 11.328 1 94.19 103 ALA A O 1
ATOM 778 N N . ASP A 1 104 ? -8.82 22.766 12.852 1 93.94 104 ASP A N 1
ATOM 779 C CA . ASP A 1 104 ? -8.812 24.016 13.625 1 93.94 104 ASP A CA 1
ATOM 780 C C . ASP A 1 104 ? -8.016 25.094 12.906 1 93.94 104 ASP A C 1
ATOM 782 O O . ASP A 1 104 ? -8.422 26.266 12.883 1 93.94 104 ASP A O 1
ATOM 786 N N . TYR A 1 105 ? -6.934 24.734 12.289 1 92.31 105 TYR A N 1
ATOM 787 C CA . TYR A 1 105 ? -5.988 25.766 11.852 1 92.31 105 TYR A CA 1
ATOM 788 C C . TYR A 1 105 ? -5.98 25.891 10.336 1 92.31 105 TYR A C 1
ATOM 790 O O . TYR A 1 105 ? -5.492 26.875 9.789 1 92.31 105 TYR A O 1
ATOM 798 N N . VAL A 1 106 ? -6.488 24.859 9.602 1 91.44 106 VAL A N 1
ATOM 799 C CA . VAL A 1 106 ? -6.453 24.906 8.148 1 91.44 106 VAL A CA 1
ATOM 800 C C . VAL A 1 106 ? -7.867 25.094 7.602 1 91.44 106 VAL A C 1
ATOM 802 O O . VAL A 1 106 ? -8.141 26.062 6.891 1 91.44 106 VAL A O 1
ATOM 805 N N . MET A 1 107 ? -8.789 24.281 8.039 1 88.94 107 MET A N 1
ATOM 806 C CA . MET A 1 107 ? -10.133 24.281 7.469 1 88.94 107 MET A CA 1
ATOM 807 C C . MET A 1 107 ? -10.922 25.5 7.926 1 88.94 107 MET A C 1
ATOM 809 O O . MET A 1 107 ? -11.812 25.984 7.219 1 88.94 107 MET A O 1
ATOM 813 N N . LYS A 1 108 ? -10.602 26.047 9.102 1 86.94 108 LYS A N 1
ATOM 814 C CA . LYS A 1 108 ? -11.312 27.203 9.633 1 86.94 108 LYS A CA 1
ATOM 815 C C . LYS A 1 108 ? -10.672 28.5 9.148 1 86.94 108 LYS A C 1
ATOM 817 O O . LYS A 1 108 ? -11.203 29.594 9.398 1 86.94 108 LYS A O 1
ATOM 822 N N . ASN A 1 109 ? -9.578 28.406 8.469 1 84.81 109 ASN A N 1
ATOM 823 C CA . ASN A 1 109 ? -8.922 29.578 7.887 1 84.81 109 ASN A CA 1
ATOM 824 C C . ASN A 1 109 ? -9.648 30.062 6.641 1 84.81 109 ASN A C 1
ATOM 826 O O . ASN A 1 109 ? -9.727 29.359 5.641 1 84.81 109 ASN A O 1
ATOM 830 N N . PRO A 1 110 ? -10.258 31.297 6.66 1 81.06 110 PRO A N 1
ATOM 831 C CA . PRO A 1 110 ? -11.031 31.812 5.523 1 81.06 110 PRO A CA 1
ATOM 832 C C . PRO A 1 110 ? -10.188 31.984 4.266 1 81.06 110 PRO A C 1
ATOM 834 O O . PRO A 1 110 ? -10.727 32.094 3.162 1 81.06 110 PRO A O 1
ATOM 837 N N . PHE A 1 111 ? -8.898 32.031 4.367 1 81.31 111 PHE A N 1
ATOM 838 C CA . PHE A 1 111 ? -8.016 32.25 3.227 1 81.31 111 PHE A CA 1
ATOM 839 C C . PHE A 1 111 ? -7.543 30.906 2.66 1 81.31 111 PHE A C 1
ATOM 841 O O . PHE A 1 111 ? -6.816 30.875 1.663 1 81.31 111 PHE A O 1
ATOM 848 N N . HIS A 1 112 ? -7.867 29.859 3.326 1 81.25 112 HIS A N 1
ATOM 849 C CA . HIS A 1 112 ? -7.457 28.547 2.832 1 81.25 112 HIS A CA 1
ATOM 850 C C . HIS A 1 112 ? -8.336 28.109 1.664 1 81.25 112 HIS A C 1
ATOM 852 O O . HIS A 1 112 ? -9.555 28.219 1.719 1 81.25 112 HIS A O 1
ATOM 858 N N . THR A 1 113 ? -7.656 27.703 0.596 1 77.88 113 THR A N 1
ATOM 859 C CA . THR A 1 113 ? -8.344 27.078 -0.528 1 77.88 113 THR A CA 1
ATOM 860 C C . THR A 1 113 ? -8.266 25.562 -0.436 1 77.88 113 THR A C 1
ATOM 862 O O . THR A 1 113 ? -7.172 25 -0.395 1 77.88 113 THR A O 1
ATOM 865 N N . PRO A 1 114 ? -9.445 24.953 -0.437 1 76.12 114 PRO A N 1
ATOM 866 C CA . PRO A 1 114 ? -9.445 23.484 -0.374 1 76.12 114 PRO A CA 1
ATOM 867 C C . PRO A 1 114 ? -8.602 22.859 -1.479 1 76.12 114 PRO A C 1
ATOM 869 O O . PRO A 1 114 ? -8.547 23.375 -2.596 1 76.12 114 PRO A O 1
ATOM 872 N N . GLU A 1 115 ? -7.969 21.766 -1.092 1 81.12 115 GLU A N 1
ATOM 873 C CA . GLU A 1 115 ? -7.246 20.906 -2.031 1 81.12 115 GLU A CA 1
ATOM 874 C C . GLU A 1 115 ? -5.938 21.562 -2.473 1 81.12 115 GLU A C 1
ATOM 876 O O . GLU A 1 115 ? -5.273 21.078 -3.387 1 81.12 115 GLU A O 1
ATOM 881 N N . MET A 1 116 ? -5.566 22.656 -1.866 1 84.75 116 MET A N 1
ATOM 882 C CA . MET A 1 116 ? -4.324 23.359 -2.178 1 84.75 116 MET A CA 1
ATOM 883 C C . MET A 1 116 ? -3.275 23.109 -1.101 1 84.75 116 MET A C 1
ATOM 885 O O . MET A 1 116 ? -3.6 22.641 -0.005 1 84.75 116 MET A O 1
ATOM 889 N N . PRO A 1 117 ? -2.014 23.484 -1.45 1 89.56 117 PRO A N 1
ATOM 890 C CA . PRO A 1 117 ? -0.949 23.281 -0.466 1 89.56 117 PRO A CA 1
ATOM 891 C C . PRO A 1 117 ? -1.213 24 0.849 1 89.56 117 PRO A C 1
ATOM 893 O O . PRO A 1 117 ? -1.73 25.125 0.843 1 89.56 117 PRO A O 1
ATOM 896 N N . ILE A 1 118 ? -0.953 23.344 1.94 1 89.81 118 ILE A N 1
ATOM 897 C CA . ILE A 1 118 ? -1.103 23.891 3.281 1 89.81 118 ILE A CA 1
ATOM 898 C C . ILE A 1 118 ? 0.171 24.641 3.678 1 89.81 118 ILE A C 1
ATOM 900 O O . ILE A 1 118 ? 1.228 24.031 3.844 1 89.81 118 ILE A O 1
ATOM 904 N N . ARG A 1 119 ? 0.106 25.953 3.877 1 83.25 119 ARG A N 1
ATOM 905 C CA . ARG A 1 119 ? 1.267 26.781 4.191 1 83.25 119 ARG A CA 1
ATOM 906 C C . ARG A 1 119 ? 1.05 27.547 5.488 1 83.25 119 ARG A C 1
ATOM 908 O O . ARG A 1 119 ? 1.758 28.531 5.758 1 83.25 119 ARG A O 1
ATOM 915 N N . THR A 1 120 ? 0.239 27.141 6.363 1 83.56 120 THR A N 1
ATOM 916 C CA . THR A 1 120 ? -0.055 27.875 7.59 1 83.56 120 THR A CA 1
ATOM 917 C C . THR A 1 120 ? 0.956 27.531 8.68 1 83.56 120 THR A C 1
ATOM 919 O O . THR A 1 120 ? 1.071 26.375 9.078 1 83.56 120 THR A O 1
ATOM 922 N N . GLU A 1 121 ? 1.646 28.469 9.164 1 89.81 121 GLU A N 1
ATOM 923 C CA . GLU A 1 121 ? 2.67 28.297 10.188 1 89.81 121 GLU A CA 1
ATOM 924 C C . GLU A 1 121 ? 2.068 27.734 11.477 1 89.81 121 GLU A C 1
ATOM 926 O O . GLU A 1 121 ? 2.709 26.953 12.172 1 89.81 121 GLU A O 1
ATOM 931 N N . ARG A 1 122 ? 0.859 28.219 11.797 1 91.44 122 ARG A N 1
ATOM 932 C CA . ARG A 1 122 ? 0.202 27.734 13.008 1 91.44 122 ARG A CA 1
ATOM 933 C C . ARG A 1 122 ? -0.002 26.234 12.961 1 91.44 122 ARG A C 1
ATOM 935 O O . ARG A 1 122 ? 0.159 25.547 13.977 1 91.44 122 ARG A O 1
ATOM 942 N N . PHE A 1 123 ? -0.382 25.75 11.844 1 95 123 PHE A N 1
ATOM 943 C CA . PHE A 1 123 ? -0.566 24.312 11.688 1 95 123 PHE A CA 1
ATOM 944 C C . PHE A 1 123 ? 0.759 23.578 11.852 1 95 123 PHE A C 1
ATOM 946 O O . PHE A 1 123 ? 0.831 22.562 12.555 1 95 123 PHE A O 1
ATOM 953 N N . ASP A 1 124 ? 1.812 24.109 11.312 1 95.12 124 ASP A N 1
ATOM 954 C CA . ASP A 1 124 ? 3.139 23.516 11.422 1 95.12 124 ASP A CA 1
ATOM 955 C C . ASP A 1 124 ? 3.547 23.359 12.891 1 95.12 124 ASP A C 1
ATOM 957 O O . ASP A 1 124 ? 4.035 22.312 13.297 1 95.12 124 ASP A O 1
ATOM 961 N N . VAL A 1 125 ? 3.389 24.375 13.57 1 95.75 125 VAL A N 1
ATOM 962 C CA . VAL A 1 125 ? 3.781 24.406 14.977 1 95.75 125 VAL A CA 1
ATOM 963 C C . VAL A 1 125 ? 2.98 23.375 15.758 1 95.75 125 VAL A C 1
ATOM 965 O O . VAL A 1 125 ? 3.543 22.609 16.547 1 95.75 125 VAL A O 1
ATOM 968 N N . LYS A 1 126 ? 1.675 23.344 15.547 1 96.25 126 LYS A N 1
ATOM 969 C CA . LYS A 1 126 ? 0.809 22.422 16.266 1 96.25 126 LYS A CA 1
ATOM 970 C C . LYS A 1 126 ? 1.164 20.969 15.945 1 96.25 126 LYS A C 1
ATOM 972 O O . LYS A 1 126 ? 1.189 20.125 16.844 1 96.25 126 LYS A O 1
ATOM 977 N N . VAL A 1 127 ? 1.424 20.703 14.688 1 96.94 127 VAL A N 1
ATOM 978 C CA . VAL A 1 127 ? 1.804 19.344 14.281 1 96.94 127 VAL A CA 1
ATOM 979 C C . VAL A 1 127 ? 3.1 18.938 14.977 1 96.94 127 VAL A C 1
ATOM 981 O O . VAL A 1 127 ? 3.215 17.828 15.492 1 96.94 127 VAL A O 1
ATOM 984 N N . ALA A 1 128 ? 3.998 19.844 15.031 1 96.38 128 ALA A N 1
ATOM 985 C CA . ALA A 1 128 ? 5.27 19.562 15.695 1 96.38 128 ALA A CA 1
ATOM 986 C C . ALA A 1 128 ? 5.059 19.25 17.172 1 96.38 128 ALA A C 1
ATOM 988 O O . ALA A 1 128 ? 5.695 18.359 17.719 1 96.38 128 ALA A O 1
ATOM 989 N N . GLU A 1 129 ? 4.219 19.969 17.781 1 96.62 129 GLU A N 1
ATOM 990 C CA . GLU A 1 129 ? 3.9 19.75 19.188 1 96.62 129 GLU A CA 1
ATOM 991 C C . GLU A 1 129 ? 3.291 18.359 19.406 1 96.62 129 GLU A C 1
ATOM 993 O O . GLU A 1 129 ? 3.641 17.656 20.359 1 96.62 129 GLU A O 1
ATOM 998 N N . ILE A 1 130 ? 2.389 18.047 18.562 1 96.94 130 ILE A N 1
ATOM 999 C CA . ILE A 1 130 ? 1.718 16.75 18.656 1 96.94 130 ILE A CA 1
ATOM 1000 C C . ILE A 1 130 ? 2.736 15.625 18.5 1 96.94 130 ILE A C 1
ATOM 1002 O O . ILE A 1 130 ? 2.758 14.672 19.281 1 96.94 130 ILE A O 1
ATOM 1006 N N . ILE A 1 131 ? 3.562 15.734 17.469 1 96.19 131 ILE A N 1
ATOM 1007 C CA . ILE A 1 131 ? 4.551 14.703 17.172 1 96.19 131 ILE A CA 1
ATOM 1008 C C . ILE A 1 131 ? 5.508 14.539 18.344 1 96.19 131 ILE A C 1
ATOM 1010 O O . ILE A 1 131 ? 5.926 13.422 18.672 1 96.19 131 ILE A O 1
ATOM 1014 N N . LYS A 1 132 ? 5.863 15.602 18.953 1 93.94 132 LYS A N 1
ATOM 1015 C CA . LYS A 1 132 ? 6.773 15.57 20.109 1 93.94 132 LYS A CA 1
ATOM 1016 C C . LYS A 1 132 ? 6.195 14.734 21.234 1 93.94 132 LYS A C 1
ATOM 1018 O O . LYS A 1 132 ? 6.938 14.086 21.984 1 93.94 132 LYS A O 1
ATOM 1023 N N . VAL A 1 133 ? 4.926 14.719 21.359 1 92.25 133 VAL A N 1
ATOM 1024 C CA . VAL A 1 133 ? 4.258 13.961 22.406 1 92.25 133 VAL A CA 1
ATOM 1025 C C . VAL A 1 133 ? 4.387 12.469 22.141 1 92.25 133 VAL A C 1
ATOM 1027 O O . VAL A 1 133 ? 4.469 11.664 23.062 1 92.25 133 VAL A O 1
ATOM 1030 N N . PHE A 1 134 ? 4.391 12.125 20.828 1 88.19 134 PHE A N 1
ATOM 1031 C CA . PHE A 1 134 ? 4.352 10.711 20.469 1 88.19 134 PHE A CA 1
ATOM 1032 C C . PHE A 1 134 ? 5.742 10.211 20.078 1 88.19 134 PHE A C 1
ATOM 1034 O O . PHE A 1 134 ? 5.969 9.008 19.984 1 88.19 134 PHE A O 1
ATOM 1041 N N . ALA A 1 135 ? 6.531 11.062 19.625 1 76.69 135 ALA A N 1
ATOM 1042 C CA . ALA A 1 135 ? 7.867 10.656 19.188 1 76.69 135 ALA A CA 1
ATOM 1043 C C . ALA A 1 135 ? 8.766 10.383 20.391 1 76.69 135 ALA A C 1
ATOM 1045 O O . ALA A 1 135 ? 8.547 10.922 21.484 1 76.69 135 ALA A O 1
ATOM 1046 N N . MET B 1 1 ? -10.352 -17.875 8.969 1 78.38 1 MET B N 1
ATOM 1047 C CA . MET B 1 1 ? -9.281 -17.375 8.109 1 78.38 1 MET B CA 1
ATOM 1048 C C . MET B 1 1 ? -9.594 -17.656 6.645 1 78.38 1 MET B C 1
ATOM 1050 O O . MET B 1 1 ? -10.172 -18.688 6.312 1 78.38 1 MET B O 1
ATOM 1054 N N . ALA B 1 2 ? -9.633 -16.5 5.84 1 90.56 2 ALA B N 1
ATOM 1055 C CA . ALA B 1 2 ? -10 -16.734 4.445 1 90.56 2 ALA B CA 1
ATOM 1056 C C . ALA B 1 2 ? -8.906 -16.25 3.5 1 90.56 2 ALA B C 1
ATOM 1058 O O . ALA B 1 2 ? -8.266 -15.227 3.748 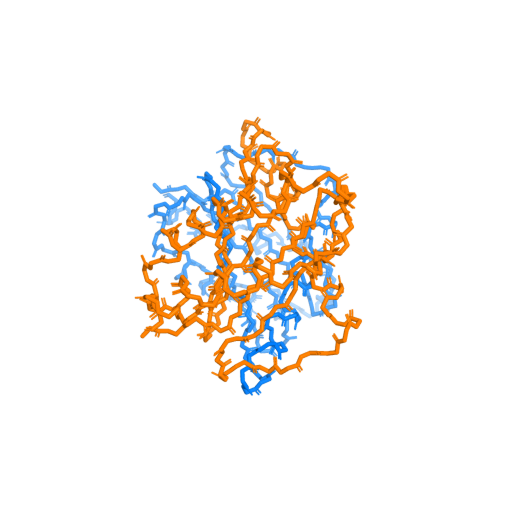1 90.56 2 ALA B O 1
ATOM 1059 N N . ILE B 1 3 ? -8.586 -17.125 2.588 1 95.81 3 ILE B N 1
ATOM 1060 C CA . ILE B 1 3 ? -7.738 -16.734 1.465 1 95.81 3 ILE B CA 1
ATOM 1061 C C . ILE B 1 3 ? -8.602 -16.422 0.246 1 95.81 3 ILE B C 1
ATOM 1063 O O . ILE B 1 3 ? -9.281 -17.312 -0.287 1 95.81 3 ILE B O 1
ATOM 1067 N N . PHE B 1 4 ? -8.523 -15.211 -0.17 1 95.88 4 PHE B N 1
ATOM 1068 C CA . PHE B 1 4 ? -9.445 -14.766 -1.207 1 95.88 4 PHE B CA 1
ATOM 1069 C C . PHE B 1 4 ? -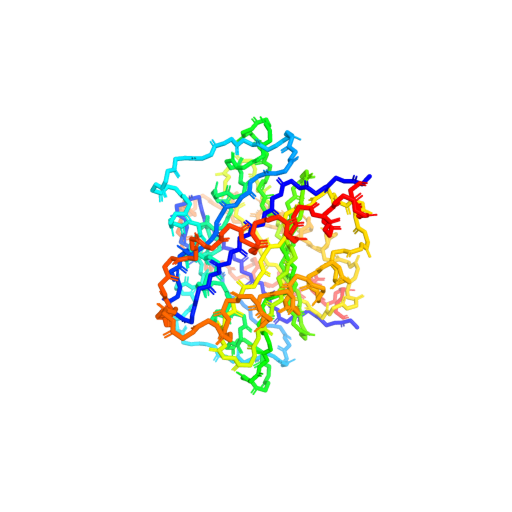8.852 -14.984 -2.592 1 95.88 4 PHE B C 1
ATOM 1071 O O . PHE B 1 4 ? -9.562 -15.367 -3.525 1 95.88 4 PHE B O 1
ATOM 1078 N N . GLY B 1 5 ? -7.586 -14.688 -2.719 1 95.69 5 GLY B N 1
ATOM 1079 C CA . GLY B 1 5 ? -7.004 -14.789 -4.047 1 95.69 5 GLY B CA 1
ATOM 1080 C C . GLY B 1 5 ? -5.492 -14.688 -4.047 1 95.69 5 GLY B C 1
ATOM 1081 O O . GLY B 1 5 ? -4.887 -14.352 -3.023 1 95.69 5 GLY B O 1
ATOM 1082 N N . LEU B 1 6 ? -4.941 -15.016 -5.242 1 97.12 6 LEU B N 1
ATOM 1083 C CA . LEU B 1 6 ? -3.502 -14.961 -5.469 1 97.12 6 LEU B CA 1
ATOM 1084 C C . LEU B 1 6 ? -3.186 -14.188 -6.746 1 97.12 6 LEU B C 1
ATOM 1086 O O . LEU B 1 6 ? -3.812 -14.414 -7.785 1 97.12 6 LEU B O 1
ATOM 1090 N N . TRP B 1 7 ? -2.238 -13.297 -6.57 1 96.88 7 TRP B N 1
ATOM 1091 C CA . TRP B 1 7 ? -1.71 -12.57 -7.723 1 96.88 7 TRP B CA 1
ATOM 1092 C C . TRP B 1 7 ? -0.2 -12.75 -7.832 1 96.88 7 TRP B C 1
ATOM 1094 O O . TRP B 1 7 ? 0.506 -12.758 -6.82 1 96.88 7 TRP B O 1
ATOM 1104 N N . ILE B 1 8 ? 0.23 -12.836 -9.078 1 97.12 8 ILE B N 1
ATOM 1105 C CA . ILE B 1 8 ? 1.663 -12.812 -9.352 1 97.12 8 ILE B CA 1
ATOM 1106 C C . ILE B 1 8 ? 1.988 -11.68 -10.32 1 97.12 8 ILE B C 1
ATOM 1108 O O . ILE B 1 8 ? 1.408 -11.594 -11.406 1 97.12 8 ILE B O 1
ATOM 1112 N N . ILE B 1 9 ? 2.887 -10.867 -9.891 1 96.44 9 ILE B N 1
ATOM 1113 C CA . ILE B 1 9 ? 3.287 -9.695 -10.656 1 96.44 9 ILE B CA 1
ATOM 1114 C C . ILE B 1 9 ? 4.766 -9.789 -11.016 1 96.44 9 ILE B C 1
ATOM 1116 O O . ILE B 1 9 ? 5.617 -9.938 -10.133 1 96.44 9 ILE B O 1
ATOM 1120 N N . ASN B 1 10 ? 5.07 -9.703 -12.266 1 95.12 10 ASN B N 1
ATOM 1121 C CA . ASN B 1 10 ? 6.461 -9.852 -12.688 1 95.12 10 ASN B CA 1
ATOM 1122 C C . ASN B 1 10 ? 7.277 -8.602 -12.375 1 95.12 10 ASN B C 1
ATOM 1124 O O . ASN B 1 10 ? 6.75 -7.629 -11.828 1 95.12 10 ASN B O 1
ATOM 1128 N N . LYS B 1 11 ? 8.602 -8.617 -12.75 1 92.5 11 LYS B N 1
ATOM 1129 C CA . LYS B 1 11 ? 9.539 -7.559 -12.383 1 92.5 11 LYS B CA 1
ATOM 1130 C C . LYS B 1 11 ? 9.18 -6.242 -13.07 1 92.5 11 LYS B C 1
ATOM 1132 O O . LYS B 1 11 ? 9.523 -5.168 -12.57 1 92.5 11 LYS B O 1
ATOM 1137 N N . ALA B 1 12 ? 8.492 -6.312 -14.156 1 92.31 12 ALA B N 1
ATOM 1138 C CA . ALA B 1 12 ? 8.141 -5.121 -14.922 1 92.31 12 ALA B CA 1
ATOM 1139 C C . ALA B 1 12 ? 6.797 -4.555 -14.461 1 92.31 12 ALA B C 1
ATOM 1141 O O . ALA B 1 12 ? 6.355 -3.514 -14.953 1 92.31 12 ALA B O 1
ATOM 1142 N N . GLY B 1 13 ? 6.117 -5.242 -13.531 1 93.56 13 GLY B N 1
ATOM 1143 C CA . GLY B 1 13 ? 4.848 -4.77 -13.008 1 93.56 13 GLY B CA 1
ATOM 1144 C C . GLY B 1 13 ? 3.648 -5.375 -13.703 1 93.56 13 GLY B C 1
ATOM 1145 O O . GLY B 1 13 ? 2.51 -4.969 -13.461 1 93.56 13 GLY B O 1
ATOM 1146 N N . GLY B 1 14 ? 3.848 -6.293 -14.492 1 94.5 14 GLY B N 1
ATOM 1147 C CA . GLY B 1 14 ? 2.764 -6.941 -15.219 1 94.5 14 GLY B CA 1
ATOM 1148 C C . GLY B 1 14 ? 2.115 -8.07 -14.43 1 94.5 14 GLY B C 1
ATOM 1149 O O . GLY B 1 14 ? 2.807 -8.859 -13.781 1 94.5 14 GLY B O 1
ATOM 1150 N N . LEU B 1 15 ? 0.766 -8.156 -14.492 1 95.31 15 LEU B N 1
ATOM 1151 C CA . LEU B 1 15 ? 0.018 -9.234 -13.859 1 95.31 15 LEU B CA 1
ATOM 1152 C C . LEU B 1 15 ? 0.12 -10.516 -14.68 1 95.31 15 LEU B C 1
ATOM 1154 O O . LEU B 1 15 ? -0.476 -10.625 -15.758 1 95.31 15 LEU B O 1
ATOM 1158 N N . VAL B 1 16 ? 0.789 -11.531 -14.117 1 95.25 16 VAL B N 1
ATOM 1159 C CA . VAL B 1 16 ? 1.046 -12.719 -14.93 1 95.25 16 VAL B CA 1
ATOM 1160 C C . VAL B 1 16 ? 0.219 -13.891 -14.414 1 95.25 16 VAL B C 1
ATOM 1162 O O . VAL B 1 16 ? 0.192 -14.961 -15.023 1 95.25 16 VAL B O 1
ATOM 1165 N N . TYR B 1 17 ? -0.41 -13.727 -13.32 1 95.62 17 TYR B N 1
ATOM 1166 C CA . TYR B 1 17 ? -1.264 -14.758 -12.742 1 95.62 17 TYR B CA 1
ATOM 1167 C C . TYR B 1 17 ? -2.297 -14.156 -11.797 1 95.62 17 TYR B C 1
ATOM 1169 O O . TYR B 1 17 ? -1.971 -13.281 -10.992 1 95.62 17 TYR B O 1
ATOM 1177 N N . GLN B 1 18 ? -3.484 -14.484 -11.93 1 95.31 18 GLN B N 1
ATOM 1178 C CA . GLN B 1 18 ? -4.574 -14.023 -11.086 1 95.31 18 GLN B CA 1
ATOM 1179 C C . GLN B 1 18 ? -5.613 -15.117 -10.867 1 95.31 18 GLN B C 1
ATOM 1181 O O . GLN B 1 18 ? -6.145 -15.672 -11.836 1 95.31 18 GLN B O 1
ATOM 1186 N N . LYS B 1 19 ? -5.859 -15.453 -9.617 1 94.44 19 LYS B N 1
ATOM 1187 C CA . LYS B 1 19 ? -6.84 -16.484 -9.305 1 94.44 19 LYS B CA 1
ATOM 1188 C C . LYS B 1 19 ? -7.594 -16.156 -8.023 1 94.44 19 LYS B C 1
ATOM 1190 O O . LYS B 1 19 ? -6.996 -15.703 -7.043 1 94.44 19 LYS B O 1
ATOM 1195 N N . ASN B 1 20 ? -8.859 -16.422 -8.031 1 94 20 ASN B N 1
ATOM 1196 C CA . ASN B 1 20 ? -9.703 -16.281 -6.855 1 94 20 ASN B CA 1
ATOM 1197 C C . ASN B 1 20 ? -10.023 -17.625 -6.223 1 94 20 ASN B C 1
ATOM 1199 O O . ASN B 1 20 ? -10.266 -18.609 -6.926 1 94 20 ASN B O 1
ATOM 1203 N N . PHE B 1 21 ? -10.062 -17.641 -4.887 1 94.44 21 PHE B N 1
ATOM 1204 C CA . PHE B 1 21 ? -10.281 -18.922 -4.215 1 94.44 21 PHE B CA 1
ATOM 1205 C C . PHE B 1 21 ? -11.5 -18.844 -3.307 1 94.44 21 PHE B C 1
ATOM 1207 O O . PHE B 1 21 ? -12.031 -19.875 -2.885 1 94.44 21 PHE B O 1
ATOM 1214 N N . ALA B 1 22 ? -11.898 -17.703 -2.934 1 92.19 22 ALA B N 1
ATOM 1215 C CA . ALA B 1 22 ? -13.055 -17.547 -2.059 1 92.19 22 ALA B CA 1
ATOM 1216 C C . ALA B 1 22 ? -13.828 -16.281 -2.389 1 92.19 22 ALA B C 1
ATOM 1218 O O . ALA B 1 22 ? -13.281 -15.344 -2.982 1 92.19 22 ALA B O 1
ATOM 1219 N N . ASP B 1 23 ? -15.062 -16.344 -1.996 1 89.19 23 ASP B N 1
ATOM 1220 C CA . ASP B 1 23 ? -15.883 -15.133 -2.119 1 89.19 23 ASP B CA 1
ATOM 1221 C C . ASP B 1 23 ? -15.633 -14.18 -0.949 1 89.19 23 ASP B C 1
ATOM 1223 O O . ASP B 1 23 ? -15.117 -14.594 0.092 1 89.19 23 ASP B O 1
ATOM 1227 N N . GLY B 1 24 ? -15.93 -12.922 -1.195 1 88.06 24 GLY B N 1
ATOM 1228 C CA . GLY B 1 24 ? -15.781 -11.945 -0.13 1 88.06 24 GLY B CA 1
ATOM 1229 C C . GLY B 1 24 ? -15.25 -10.609 -0.616 1 88.06 24 GLY B C 1
ATOM 1230 O O . GLY B 1 24 ? -15.453 -9.586 0.032 1 88.06 24 GLY B O 1
ATOM 1231 N N . LEU B 1 25 ? -14.562 -10.781 -1.646 1 89.12 25 LEU B N 1
ATOM 1232 C CA . LEU B 1 25 ? -14.078 -9.547 -2.262 1 89.12 25 LEU B CA 1
ATOM 1233 C C . LEU B 1 25 ? -14.789 -9.289 -3.586 1 89.12 25 LEU B C 1
ATOM 1235 O O . LEU B 1 25 ? -15.297 -10.219 -4.215 1 89.12 25 LEU B O 1
ATOM 1239 N N . SER B 1 26 ? -14.812 -8.039 -3.883 1 89.44 26 SER B N 1
ATOM 1240 C CA . SER B 1 26 ? -15.422 -7.676 -5.156 1 89.44 26 SER B CA 1
ATOM 1241 C C . SER B 1 26 ? -14.578 -8.164 -6.332 1 89.44 26 SER B C 1
ATOM 1243 O O . SER B 1 26 ? -13.352 -8.195 -6.254 1 89.44 26 SER B O 1
ATOM 1245 N N . LYS B 1 27 ? -15.312 -8.594 -7.328 1 88.31 27 LYS B N 1
ATOM 1246 C CA . LYS B 1 27 ? -14.617 -8.977 -8.555 1 88.31 27 LYS B CA 1
ATOM 1247 C C . LYS B 1 27 ? -14.289 -7.754 -9.406 1 88.31 27 LYS B C 1
ATOM 1249 O O . LYS B 1 27 ? -15.109 -6.84 -9.531 1 88.31 27 LYS B O 1
ATOM 1254 N N . LEU B 1 28 ? -13.102 -7.773 -9.938 1 87.94 28 LEU B N 1
ATOM 1255 C CA . LEU B 1 28 ? -12.656 -6.66 -10.766 1 87.94 28 LEU B CA 1
ATOM 1256 C C . LEU B 1 28 ? -12.562 -7.07 -12.234 1 87.94 28 LEU B C 1
ATOM 1258 O O . LEU B 1 28 ? -12.539 -8.266 -12.547 1 87.94 28 LEU B O 1
ATOM 1262 N N . SER B 1 29 ? -12.641 -6.047 -13.117 1 90.06 29 SER B N 1
ATOM 1263 C CA . SER B 1 29 ? -12.406 -6.297 -14.539 1 90.06 29 SER B CA 1
ATOM 1264 C C . SER B 1 29 ? -10.938 -6.582 -14.82 1 90.06 29 SER B C 1
ATOM 1266 O O . SER B 1 29 ? -10.07 -6.23 -14.016 1 90.06 29 SER B O 1
ATOM 1268 N N . PRO B 1 30 ? -10.633 -7.199 -15.984 1 88.12 30 PRO B N 1
ATOM 1269 C CA . PRO B 1 30 ? -9.227 -7.438 -16.344 1 88.12 30 PRO B CA 1
ATOM 1270 C C . PRO B 1 30 ? -8.391 -6.16 -16.344 1 88.12 30 PRO B C 1
ATOM 1272 O O . PRO B 1 30 ? -7.262 -6.16 -15.852 1 88.12 30 PRO B O 1
ATOM 1275 N N . ASN B 1 31 ? -8.938 -5.113 -16.844 1 87.81 31 ASN B N 1
ATOM 1276 C CA . ASN B 1 31 ? -8.242 -3.832 -16.859 1 87.81 31 ASN B CA 1
ATOM 1277 C C . ASN B 1 31 ? -7.977 -3.32 -15.445 1 87.81 31 ASN B C 1
ATOM 1279 O O . ASN B 1 31 ? -6.918 -2.75 -15.172 1 87.81 31 ASN B O 1
ATOM 1283 N N . GLU B 1 32 ? -8.883 -3.539 -14.578 1 87.44 32 GLU B N 1
ATOM 1284 C CA . GLU B 1 32 ? -8.727 -3.104 -13.195 1 87.44 32 GLU B CA 1
ATOM 1285 C C . GLU B 1 32 ? -7.625 -3.889 -12.484 1 87.44 32 GLU B C 1
ATOM 1287 O O . GLU B 1 32 ? -6.867 -3.328 -11.695 1 87.44 32 GLU B O 1
ATOM 1292 N N . TYR B 1 33 ? -7.52 -5.137 -12.805 1 90.56 33 TYR B N 1
ATOM 1293 C CA . TYR B 1 33 ? -6.453 -5.945 -12.234 1 90.56 33 TYR B CA 1
ATOM 1294 C C . TYR B 1 33 ? -5.09 -5.48 -12.727 1 90.56 33 TYR B C 1
ATOM 1296 O O . TYR B 1 33 ? -4.117 -5.473 -11.969 1 90.56 33 TYR B O 1
ATOM 1304 N N . LEU B 1 34 ? -5.109 -5.113 -13.945 1 89.94 34 LEU B N 1
ATOM 1305 C CA . LEU B 1 34 ? -3.863 -4.609 -14.508 1 89.94 34 LEU B CA 1
ATOM 1306 C C . LEU B 1 34 ? -3.43 -3.326 -13.805 1 89.94 34 LEU B C 1
ATOM 1308 O O . LEU B 1 34 ? -2.254 -3.164 -13.477 1 89.94 34 LEU B O 1
ATOM 1312 N N . VAL B 1 35 ? -4.387 -2.479 -13.641 1 89.19 35 VAL B N 1
ATOM 1313 C CA . VAL B 1 35 ? -4.113 -1.225 -12.945 1 89.19 35 VAL B CA 1
ATOM 1314 C C . VAL B 1 35 ? -3.648 -1.513 -11.523 1 89.19 35 VAL B C 1
ATOM 1316 O O . VAL B 1 35 ? -2.709 -0.884 -11.031 1 89.19 35 VAL B O 1
ATOM 1319 N N . LEU B 1 36 ? -4.25 -2.457 -10.977 1 91.12 36 LEU B N 1
ATOM 1320 C CA . LEU B 1 36 ? -3.902 -2.838 -9.609 1 91.12 36 LEU B CA 1
ATOM 1321 C C . LEU B 1 36 ? -2.469 -3.354 -9.539 1 91.12 36 LEU B C 1
ATOM 1323 O O . LEU B 1 36 ? -1.721 -2.994 -8.625 1 91.12 36 LEU B O 1
ATOM 1327 N N . ALA B 1 37 ? -2.137 -4.172 -10.477 1 94.19 37 ALA B N 1
ATOM 1328 C CA . ALA B 1 37 ? -0.776 -4.699 -10.531 1 94.19 37 ALA B CA 1
ATOM 1329 C C . ALA B 1 37 ? 0.242 -3.572 -10.68 1 94.19 37 ALA B C 1
ATOM 1331 O O . ALA B 1 37 ? 1.272 -3.566 -10 1 94.19 37 ALA B O 1
ATOM 1332 N N . GLY B 1 38 ? -0.053 -2.689 -11.5 1 94.12 38 GLY B N 1
ATOM 1333 C CA . GLY B 1 38 ? 0.814 -1.535 -11.68 1 94.12 38 GLY B CA 1
ATOM 1334 C C . GLY B 1 38 ? 0.943 -0.688 -10.43 1 94.12 38 GLY B C 1
ATOM 1335 O O . GLY B 1 38 ? 2.041 -0.247 -10.078 1 94.12 38 GLY B O 1
ATOM 1336 N N . THR B 1 39 ? -0.123 -0.46 -9.797 1 93.75 39 THR B N 1
ATOM 1337 C CA . THR B 1 39 ? -0.134 0.335 -8.578 1 93.75 39 THR B CA 1
ATOM 1338 C C . THR B 1 39 ? 0.683 -0.346 -7.484 1 93.75 39 THR B C 1
ATOM 1340 O O . THR B 1 39 ? 1.462 0.307 -6.785 1 93.75 39 THR B O 1
ATOM 1343 N N . LEU B 1 40 ? 0.523 -1.609 -7.371 1 94 40 LEU B N 1
ATOM 1344 C CA . LEU B 1 40 ? 1.284 -2.359 -6.379 1 94 40 LEU B CA 1
ATOM 1345 C C . LEU B 1 40 ? 2.779 -2.289 -6.676 1 94 40 LEU B C 1
ATOM 1347 O O . LEU B 1 40 ? 3.592 -2.145 -5.758 1 94 40 LEU B O 1
ATOM 1351 N N . HIS B 1 41 ? 3.055 -2.408 -7.914 1 93.88 41 HIS B N 1
ATOM 1352 C CA . HIS B 1 41 ? 4.445 -2.264 -8.32 1 93.88 41 HIS B CA 1
ATOM 1353 C C . HIS B 1 41 ? 4.984 -0.882 -7.965 1 93.88 41 HIS B C 1
ATOM 1355 O O . HIS B 1 41 ? 6.121 -0.754 -7.504 1 93.88 41 HIS B O 1
ATOM 1361 N N . GLY B 1 42 ? 4.234 0.119 -8.203 1 92.44 42 GLY B N 1
ATOM 1362 C CA . GLY B 1 42 ? 4.613 1.477 -7.836 1 92.44 42 GLY B CA 1
ATOM 1363 C C . GLY B 1 42 ? 4.863 1.649 -6.352 1 92.44 42 GLY B C 1
ATOM 1364 O O . GLY B 1 42 ? 5.852 2.266 -5.953 1 92.44 42 GLY B O 1
ATOM 1365 N N . ILE B 1 43 ? 4.016 1.146 -5.547 1 92.19 43 ILE B N 1
ATOM 1366 C CA . ILE B 1 43 ? 4.152 1.237 -4.098 1 92.19 43 ILE B CA 1
ATOM 1367 C C . ILE B 1 43 ? 5.434 0.539 -3.652 1 92.19 43 ILE B C 1
ATOM 1369 O O . ILE B 1 43 ? 6.148 1.036 -2.779 1 92.19 43 ILE B O 1
ATOM 1373 N N . HIS B 1 44 ? 5.617 -0.625 -4.23 1 91.38 44 HIS B N 1
ATOM 1374 C CA . HIS B 1 44 ? 6.844 -1.348 -3.916 1 91.38 44 HIS B CA 1
ATOM 1375 C C . HIS B 1 44 ? 8.07 -0.506 -4.234 1 91.38 44 HIS B C 1
ATOM 1377 O O . HIS B 1 44 ? 9 -0.415 -3.422 1 91.38 44 HIS B O 1
ATOM 1383 N N . ALA B 1 45 ? 8.117 0.048 -5.383 1 89.12 45 ALA B N 1
ATOM 1384 C CA . ALA B 1 45 ? 9.25 0.864 -5.801 1 89.12 45 ALA B CA 1
ATOM 1385 C C . ALA B 1 45 ? 9.477 2.025 -4.836 1 89.12 45 ALA B C 1
ATOM 1387 O O . ALA B 1 45 ? 10.602 2.262 -4.395 1 89.12 45 ALA B O 1
ATOM 1388 N N . ILE B 1 46 ? 8.461 2.656 -4.488 1 87.31 46 ILE B N 1
ATOM 1389 C CA . ILE B 1 46 ? 8.555 3.854 -3.66 1 87.31 46 ILE B CA 1
ATOM 1390 C C . ILE B 1 46 ? 8.984 3.473 -2.246 1 87.31 46 ILE B C 1
ATOM 1392 O O . ILE B 1 46 ? 9.852 4.121 -1.656 1 87.31 46 ILE B O 1
ATOM 1396 N N . THR B 1 47 ? 8.328 2.492 -1.681 1 90.44 47 THR B N 1
ATOM 1397 C CA . THR B 1 47 ? 8.68 2.088 -0.324 1 90.44 47 THR B CA 1
ATOM 1398 C C . THR B 1 47 ? 10.117 1.583 -0.266 1 90.44 47 THR B C 1
ATOM 1400 O O . THR B 1 47 ? 10.805 1.746 0.749 1 90.44 47 THR B O 1
ATOM 1403 N N . SER B 1 48 ? 10.555 0.97 -1.348 1 90.69 48 SER B N 1
ATOM 1404 C CA . SER B 1 48 ? 11.945 0.527 -1.403 1 90.69 48 SER B CA 1
ATOM 1405 C C . SER B 1 48 ? 12.906 1.713 -1.39 1 90.69 48 SER B C 1
ATOM 1407 O O . SER B 1 48 ? 13.961 1.653 -0.763 1 90.69 48 SER B O 1
ATOM 1409 N N . ARG B 1 49 ? 12.5 2.764 -1.991 1 86.88 49 ARG B N 1
ATOM 1410 C CA . ARG B 1 49 ? 13.336 3.961 -2.064 1 86.88 49 ARG B CA 1
ATOM 1411 C C . ARG B 1 49 ? 13.352 4.695 -0.728 1 86.88 49 ARG B C 1
ATOM 1413 O O . ARG B 1 49 ? 14.336 5.359 -0.392 1 86.88 49 ARG B O 1
ATOM 1420 N N . LEU B 1 50 ? 12.289 4.66 -0.024 1 90.31 50 LEU B N 1
ATOM 1421 C CA . LEU B 1 50 ? 12.18 5.328 1.269 1 90.31 50 LEU B CA 1
ATOM 1422 C C . LEU B 1 50 ? 13.023 4.613 2.32 1 90.31 50 LEU B C 1
ATOM 1424 O O . LEU B 1 50 ? 13.406 5.215 3.326 1 90.31 50 LEU B O 1
ATOM 1428 N N . SER B 1 51 ? 13.203 3.396 2.084 1 87.56 51 SER B N 1
ATOM 1429 C CA . SER B 1 51 ? 13.961 2.609 3.053 1 87.56 51 SER B CA 1
ATOM 1430 C C . SER B 1 51 ? 15.414 3.064 3.121 1 87.56 51 SER B C 1
ATOM 1432 O O . SER B 1 51 ? 16 3.445 2.105 1 87.56 51 SER B O 1
ATOM 1434 N N . PRO B 1 52 ? 15.984 3.217 4.375 1 77.62 52 PRO B N 1
ATOM 1435 C CA . PRO B 1 52 ? 17.359 3.709 4.551 1 77.62 52 PRO B CA 1
ATOM 1436 C C . PRO B 1 52 ? 18.359 3.01 3.633 1 77.62 52 PRO B C 1
ATOM 1438 O O . PRO B 1 52 ? 19.297 3.643 3.139 1 77.62 52 PRO B O 1
ATOM 1441 N N . ALA B 1 53 ? 18.297 1.704 3.555 1 67.38 53 ALA B N 1
ATOM 1442 C CA . ALA B 1 53 ? 19.312 0.989 2.779 1 67.38 53 ALA B CA 1
ATOM 1443 C C . ALA B 1 53 ? 18.938 0.943 1.301 1 67.38 53 ALA B C 1
ATOM 1445 O O . ALA B 1 53 ? 19.703 0.446 0.474 1 67.38 53 ALA B O 1
ATOM 1446 N N . GLY B 1 54 ? 17.984 1.767 0.845 1 61.75 54 GLY B N 1
ATOM 1447 C CA . GLY B 1 54 ? 17.578 1.732 -0.55 1 61.75 54 GLY B CA 1
ATOM 1448 C C . GLY B 1 54 ? 17.281 0.331 -1.054 1 61.75 54 GLY B C 1
ATOM 1449 O O . GLY B 1 54 ? 16.656 0.158 -2.098 1 61.75 54 GLY B O 1
ATOM 1450 N N . SER B 1 55 ? 17.906 -0.614 -0.54 1 60.94 55 SER B N 1
ATOM 1451 C CA . SER B 1 55 ? 17.844 -1.983 -1.039 1 60.94 55 SER B CA 1
ATOM 1452 C C . SER B 1 55 ? 16.812 -2.803 -0.255 1 60.94 55 SER B C 1
ATOM 1454 O O . SER B 1 55 ? 16.844 -4.035 -0.291 1 60.94 55 SER B O 1
ATOM 1456 N N . SER B 1 56 ? 15.797 -2.139 0.245 1 65.56 56 SER B N 1
ATOM 1457 C CA . SER B 1 56 ? 14.891 -2.936 1.064 1 65.56 56 SER B CA 1
ATOM 1458 C C . SER B 1 56 ? 13.844 -3.633 0.207 1 65.56 56 SER B C 1
ATOM 1460 O O . SER B 1 56 ? 13.648 -3.279 -0.958 1 65.56 56 SER B O 1
ATOM 1462 N N . SER B 1 57 ? 13.336 -4.793 0.721 1 72.25 57 SER B N 1
ATOM 1463 C CA . SER B 1 57 ? 12.336 -5.648 0.084 1 72.25 57 SER B CA 1
ATOM 1464 C C . SER B 1 57 ? 11.031 -4.895 -0.16 1 72.25 57 SER B C 1
ATOM 1466 O O . SER B 1 57 ? 10.109 -5.426 -0.769 1 72.25 57 SER B O 1
ATOM 1468 N N . GLY B 1 58 ? 11.039 -3.574 0.078 1 86.25 58 GLY B N 1
ATOM 1469 C CA . GLY B 1 58 ? 9.859 -2.791 -0.242 1 86.25 58 GLY B CA 1
ATOM 1470 C C . GLY B 1 58 ? 8.664 -3.141 0.622 1 86.25 58 GLY B C 1
ATOM 1471 O O . GLY B 1 58 ? 8.812 -3.441 1.808 1 86.25 58 GLY B O 1
ATOM 1472 N N . VAL B 1 59 ? 7.492 -3.033 0.14 1 93.19 59 VAL B N 1
ATOM 1473 C CA . VAL B 1 59 ? 6.219 -3.252 0.823 1 93.19 59 VAL B CA 1
ATOM 1474 C C . VAL B 1 59 ? 6.008 -4.746 1.057 1 93.19 59 VAL B C 1
ATOM 1476 O O . VAL B 1 59 ? 6.289 -5.562 0.177 1 93.19 59 VAL B O 1
ATOM 1479 N N . GLN B 1 60 ? 5.508 -5.098 2.238 1 95.25 60 GLN B N 1
ATOM 1480 C CA . GLN B 1 60 ? 5.27 -6.5 2.561 1 95.25 60 GLN B CA 1
ATOM 1481 C C . GLN B 1 60 ? 3.805 -6.746 2.902 1 95.25 60 GLN B C 1
ATOM 1483 O O . GLN B 1 60 ? 3.289 -7.848 2.695 1 95.25 60 GLN B O 1
ATOM 1488 N N . ILE B 1 61 ? 3.184 -5.723 3.441 1 96.56 61 ILE B N 1
ATOM 1489 C CA . ILE B 1 61 ? 1.794 -5.879 3.855 1 96.56 61 ILE B CA 1
ATOM 1490 C C . ILE B 1 61 ? 1.01 -4.609 3.521 1 96.56 61 ILE B C 1
ATOM 1492 O O . ILE B 1 61 ? 1.49 -3.498 3.748 1 96.56 61 ILE B O 1
ATOM 1496 N N . ILE B 1 62 ? -0.094 -4.797 2.955 1 96.38 62 ILE B N 1
ATOM 1497 C CA . ILE B 1 62 ? -1.085 -3.742 2.777 1 96.38 62 ILE B CA 1
ATOM 1498 C C . ILE B 1 62 ? -2.398 -4.148 3.443 1 96.38 62 ILE B C 1
ATOM 1500 O O . ILE B 1 62 ? -2.988 -5.172 3.092 1 96.38 62 ILE B O 1
ATOM 1504 N N . GLU B 1 63 ? -2.812 -3.334 4.355 1 95.94 63 GLU B N 1
ATOM 1505 C CA . GLU B 1 63 ? -4.004 -3.674 5.125 1 95.94 63 GLU B CA 1
ATOM 1506 C C . GLU B 1 63 ? -5.137 -2.684 4.859 1 95.94 63 GLU B C 1
ATOM 1508 O O . GLU B 1 63 ? -4.957 -1.474 5.008 1 95.94 63 GLU B O 1
ATOM 1513 N N . ALA B 1 64 ? -6.227 -3.221 4.414 1 94.44 64 ALA B N 1
ATOM 1514 C CA . ALA B 1 64 ? -7.457 -2.447 4.266 1 94.44 64 ALA B CA 1
ATOM 1515 C C . ALA B 1 64 ? -8.43 -2.748 5.398 1 94.44 64 ALA B C 1
ATOM 1517 O O . ALA B 1 64 ? -8.039 -3.289 6.438 1 94.44 64 ALA B O 1
ATOM 1518 N N . GLU B 1 65 ? -9.625 -2.301 5.246 1 90.44 65 GLU B N 1
ATOM 1519 C CA . GLU B 1 65 ? -10.625 -2.436 6.309 1 90.44 65 GLU B CA 1
ATOM 1520 C C . GLU B 1 65 ? -11.047 -3.889 6.48 1 90.44 65 GLU B C 1
ATOM 1522 O O . GLU B 1 65 ? -11.242 -4.355 7.605 1 90.44 65 GLU B O 1
ATOM 1527 N N . SER B 1 66 ? -11.141 -4.66 5.43 1 90.75 66 SER B N 1
ATOM 1528 C CA . SER B 1 66 ? -11.781 -5.969 5.523 1 90.75 66 SER B CA 1
ATOM 1529 C C . SER B 1 66 ? -10.836 -7.074 5.066 1 90.75 66 SER B C 1
ATOM 1531 O O . SER B 1 66 ? -11.148 -8.258 5.184 1 90.75 66 SER B O 1
ATOM 1533 N N . PHE B 1 67 ? -9.711 -6.672 4.586 1 93.69 67 PHE B N 1
ATOM 1534 C CA . PHE B 1 67 ? -8.766 -7.66 4.078 1 93.69 67 PHE B CA 1
ATOM 1535 C C . PHE B 1 67 ? -7.344 -7.121 4.113 1 93.69 67 PHE B C 1
ATOM 1537 O O . PHE B 1 67 ? -7.133 -5.938 4.387 1 93.69 67 PHE B O 1
ATOM 1544 N N . LYS B 1 68 ? -6.43 -8.008 3.893 1 95.5 68 LYS B N 1
ATOM 1545 C CA . LYS B 1 68 ? -5.051 -7.551 3.748 1 95.5 68 LYS B CA 1
ATOM 1546 C C . LYS B 1 68 ? -4.344 -8.289 2.615 1 95.5 68 LYS B C 1
ATOM 1548 O O . LYS B 1 68 ? -4.77 -9.367 2.207 1 95.5 68 LYS B O 1
ATOM 1553 N N . MET B 1 69 ? -3.381 -7.652 2.066 1 96.81 69 MET B N 1
ATOM 1554 C CA . MET B 1 69 ? -2.496 -8.188 1.035 1 96.81 69 MET B CA 1
ATOM 1555 C C . MET B 1 69 ? -1.113 -8.484 1.605 1 96.81 69 MET B C 1
ATOM 1557 O O . MET B 1 69 ? -0.473 -7.598 2.18 1 96.81 69 MET B O 1
ATOM 1561 N N . ASN B 1 70 ? -0.752 -9.711 1.45 1 97.38 70 ASN B N 1
ATOM 1562 C CA . ASN B 1 70 ? 0.592 -10.141 1.825 1 97.38 70 ASN B CA 1
ATOM 1563 C C . ASN B 1 70 ? 1.478 -10.344 0.599 1 97.38 70 ASN B C 1
ATOM 1565 O O . ASN B 1 70 ? 1.109 -11.07 -0.323 1 97.38 70 ASN B O 1
ATOM 1569 N N . ILE B 1 71 ? 2.633 -9.719 0.692 1 97 71 ILE B N 1
ATOM 1570 C CA . ILE B 1 71 ? 3.453 -9.695 -0.514 1 97 71 ILE B CA 1
ATOM 1571 C C . ILE B 1 71 ? 4.781 -10.406 -0.25 1 97 71 ILE B C 1
ATOM 1573 O O . ILE B 1 71 ? 5.461 -10.117 0.737 1 97 71 ILE B O 1
ATOM 1577 N N . PHE B 1 72 ? 5.129 -11.312 -1.089 1 96.38 72 PHE B N 1
ATOM 1578 C CA . PHE B 1 72 ? 6.418 -11.992 -1.101 1 96.38 72 PHE B CA 1
ATOM 1579 C C . PHE B 1 72 ? 7.207 -11.633 -2.355 1 9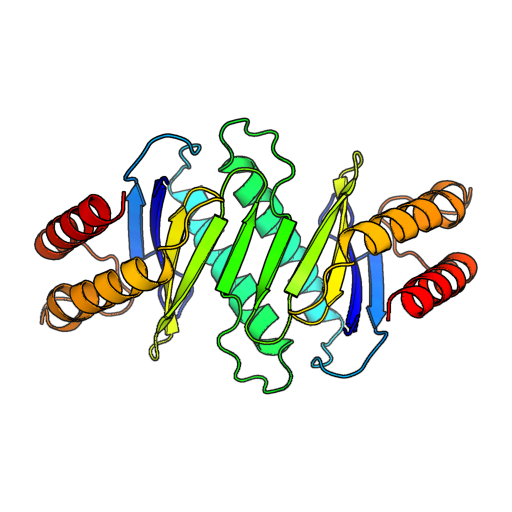6.38 72 PHE B C 1
ATOM 1581 O O . PHE B 1 72 ? 6.781 -11.945 -3.471 1 96.38 72 PHE B O 1
ATOM 1588 N N . LEU B 1 73 ? 8.328 -10.992 -2.158 1 94.5 73 LEU B N 1
ATOM 1589 C CA . LEU B 1 73 ? 9.203 -10.602 -3.256 1 94.5 73 LEU B CA 1
ATOM 1590 C C . LEU B 1 73 ? 10.32 -11.625 -3.459 1 94.5 73 LEU B C 1
ATOM 1592 O O . LEU B 1 73 ? 11.055 -11.945 -2.521 1 94.5 73 LEU B O 1
ATOM 1596 N N . THR B 1 74 ? 10.453 -12.031 -4.664 1 93.31 74 THR B N 1
ATOM 1597 C CA . THR B 1 74 ? 11.516 -12.984 -4.973 1 93.31 74 THR B CA 1
ATOM 1598 C C . THR B 1 74 ? 12.789 -12.258 -5.379 1 93.31 74 THR B C 1
ATOM 1600 O O . THR B 1 74 ? 12.773 -11.047 -5.613 1 93.31 74 THR B O 1
ATOM 1603 N N . ALA B 1 75 ? 13.875 -13.016 -5.535 1 89.25 75 ALA B N 1
ATOM 1604 C CA . ALA B 1 75 ? 15.164 -12.453 -5.938 1 89.25 75 ALA B CA 1
ATOM 1605 C C . ALA B 1 75 ? 15.109 -11.93 -7.367 1 89.25 75 ALA B C 1
ATOM 1607 O O . ALA B 1 75 ? 15.844 -11 -7.723 1 89.25 75 ALA B O 1
ATOM 1608 N N . THR B 1 76 ? 14.227 -12.438 -8.188 1 88.56 76 THR B N 1
ATOM 1609 C CA . THR B 1 76 ? 14.141 -12.047 -9.594 1 88.56 76 THR B CA 1
ATOM 1610 C C . THR B 1 76 ? 13.234 -10.828 -9.766 1 88.56 76 THR B C 1
ATOM 1612 O O . THR B 1 76 ? 13.078 -10.312 -10.867 1 88.56 76 THR B O 1
ATOM 1615 N N . GLY B 1 77 ? 12.633 -10.43 -8.719 1 90.75 77 GLY B N 1
ATOM 1616 C CA . GLY B 1 77 ? 11.797 -9.242 -8.773 1 90.75 77 GLY B CA 1
ATOM 1617 C C . GLY B 1 77 ? 10.32 -9.555 -8.945 1 90.75 77 GLY B C 1
ATOM 1618 O O . GLY B 1 77 ? 9.492 -8.641 -9.047 1 90.75 77 GLY B O 1
ATOM 1619 N N . THR B 1 78 ? 10.039 -10.852 -8.984 1 94.81 78 THR B N 1
ATOM 1620 C CA . THR B 1 78 ? 8.641 -11.266 -9.078 1 94.81 78 THR B CA 1
ATOM 1621 C C . THR B 1 78 ? 7.953 -11.156 -7.719 1 94.81 78 THR B C 1
ATOM 1623 O O . THR B 1 78 ? 8.531 -11.516 -6.695 1 94.81 78 THR B O 1
ATOM 1626 N N . LYS B 1 79 ? 6.699 -10.625 -7.758 1 96.06 79 LYS B N 1
ATOM 1627 C CA . LYS B 1 79 ? 5.941 -10.445 -6.523 1 96.06 79 LYS B CA 1
ATOM 1628 C C . LYS B 1 79 ? 4.766 -11.422 -6.453 1 96.06 79 LYS B C 1
ATOM 1630 O O . LYS B 1 79 ? 3.988 -11.531 -7.402 1 96.06 79 LYS B O 1
ATOM 1635 N N . PHE B 1 80 ? 4.664 -12.133 -5.336 1 97.56 80 PHE B N 1
ATOM 1636 C CA . PHE B 1 80 ? 3.494 -12.945 -5.02 1 97.56 80 PHE B CA 1
ATOM 1637 C C . PHE B 1 80 ? 2.605 -12.25 -3.998 1 97.56 80 PHE B C 1
ATOM 1639 O O . PHE B 1 80 ? 3.061 -11.898 -2.906 1 97.56 80 PHE B O 1
ATOM 1646 N N . VAL B 1 81 ? 1.357 -12.062 -4.383 1 97.38 81 VAL B N 1
ATOM 1647 C CA . VAL B 1 81 ? 0.436 -11.312 -3.529 1 97.38 81 VAL B CA 1
ATOM 1648 C C . VAL B 1 81 ? -0.729 -12.211 -3.123 1 97.38 81 VAL B C 1
ATOM 1650 O O . VAL B 1 81 ? -1.474 -12.703 -3.977 1 97.38 81 VAL B O 1
ATOM 1653 N N . LEU B 1 82 ? -0.857 -12.414 -1.864 1 97.69 82 LEU B N 1
ATOM 1654 C CA . LEU B 1 82 ? -1.96 -13.203 -1.333 1 97.69 82 LEU B CA 1
ATOM 1655 C C . LEU B 1 82 ? -2.971 -12.32 -0.613 1 97.69 82 LEU B C 1
ATOM 1657 O O . LEU B 1 82 ? -2.607 -11.57 0.301 1 97.69 82 LEU B O 1
ATOM 1661 N N . LEU B 1 83 ? -4.172 -12.344 -1.075 1 96.25 83 LEU B N 1
ATOM 1662 C CA . LEU B 1 83 ? -5.25 -11.609 -0.421 1 96.25 83 LEU B CA 1
ATOM 1663 C C . LEU B 1 83 ? -5.949 -12.484 0.616 1 96.25 83 LEU B C 1
ATOM 1665 O O . LEU B 1 83 ? -6.449 -13.562 0.289 1 96.25 83 LEU B O 1
ATOM 1669 N N . THR B 1 84 ? -6.02 -11.984 1.829 1 96.69 84 THR B N 1
ATOM 1670 C CA . THR B 1 84 ? -6.578 -12.789 2.91 1 96.69 84 THR B CA 1
ATOM 1671 C C . THR B 1 84 ? -7.461 -11.93 3.818 1 96.69 84 THR B C 1
ATOM 1673 O O . THR B 1 84 ? -7.5 -10.711 3.68 1 96.69 84 THR B O 1
ATOM 1676 N N . SER B 1 85 ? -8.203 -12.641 4.695 1 94.56 85 SER B N 1
ATOM 1677 C CA . SER B 1 85 ? -8.875 -11.938 5.781 1 94.56 85 SER B CA 1
ATOM 1678 C C . SER B 1 85 ? -7.871 -11.312 6.742 1 94.56 85 SER B C 1
ATOM 1680 O O . SER B 1 85 ? -6.695 -11.68 6.746 1 94.56 85 SER B O 1
ATOM 1682 N N . LEU B 1 86 ? -8.312 -10.43 7.527 1 92.44 86 LEU B N 1
ATOM 1683 C CA . LEU B 1 86 ? -7.441 -9.68 8.43 1 92.44 86 LEU B CA 1
ATOM 1684 C C . LEU B 1 86 ? -6.852 -10.594 9.5 1 92.44 86 LEU B C 1
ATOM 1686 O O . LEU B 1 86 ? -5.75 -10.344 9.992 1 92.44 86 LEU B O 1
ATOM 1690 N N . THR B 1 87 ? -7.492 -11.578 9.82 1 91.62 87 THR B N 1
ATOM 1691 C CA . THR B 1 87 ? -7.109 -12.43 10.945 1 91.62 87 THR B CA 1
ATOM 1692 C C . THR B 1 87 ? -6.137 -13.516 10.492 1 91.62 87 THR B C 1
ATOM 1694 O O . THR B 1 87 ? -5.609 -14.266 11.32 1 91.62 87 THR B O 1
ATOM 1697 N N . ASP B 1 88 ? -5.844 -13.516 9.227 1 92.88 88 ASP B N 1
ATOM 1698 C CA . ASP B 1 88 ? -4.977 -14.562 8.703 1 92.88 88 ASP B CA 1
ATOM 1699 C C . ASP B 1 88 ? -3.547 -14.406 9.219 1 92.88 88 ASP B C 1
ATOM 1701 O O . ASP B 1 88 ? -3.012 -13.297 9.242 1 92.88 88 ASP B O 1
ATOM 1705 N N . THR B 1 89 ? -2.951 -15.547 9.602 1 92.06 89 THR B N 1
ATOM 1706 C CA . THR B 1 89 ? -1.577 -15.523 10.086 1 92.06 89 THR B CA 1
ATOM 1707 C C . THR B 1 89 ? -0.711 -16.516 9.328 1 92.06 89 THR B C 1
ATOM 1709 O O . THR B 1 89 ? 0.418 -16.812 9.734 1 92.06 89 THR B O 1
ATOM 1712 N N . THR B 1 90 ? -1.206 -17.047 8.273 1 94.31 90 THR B N 1
ATOM 1713 C CA . THR B 1 90 ? -0.514 -18.141 7.605 1 94.31 90 THR B CA 1
ATOM 1714 C C . THR B 1 90 ? -0.025 -17.719 6.227 1 94.31 90 THR B C 1
ATOM 1716 O O . THR B 1 90 ? 0.565 -18.516 5.492 1 94.31 90 THR B O 1
ATOM 1719 N N . ALA B 1 91 ? -0.263 -16.516 5.879 1 96.19 91 ALA B N 1
ATOM 1720 C CA . ALA B 1 91 ? -0.012 -16.047 4.52 1 96.19 91 ALA B CA 1
ATOM 1721 C C . ALA B 1 91 ? 1.453 -16.234 4.137 1 96.19 91 ALA B C 1
ATOM 1723 O O . ALA B 1 91 ? 1.76 -16.656 3.018 1 96.19 91 ALA B O 1
ATOM 1724 N N . ASP B 1 92 ? 2.311 -16.016 5.07 1 95.44 92 ASP B N 1
ATOM 1725 C CA . ASP B 1 92 ? 3.736 -16.109 4.773 1 95.44 92 ASP B CA 1
ATOM 1726 C C . ASP B 1 92 ? 4.121 -17.531 4.387 1 95.44 92 ASP B C 1
ATOM 1728 O O . ASP B 1 92 ? 4.828 -17.75 3.4 1 95.44 92 ASP B O 1
ATOM 1732 N N . THR B 1 93 ? 3.662 -18.453 5.168 1 96.81 93 THR B N 1
ATOM 1733 C CA . THR B 1 93 ? 3.959 -19.844 4.895 1 96.81 93 THR B CA 1
ATOM 1734 C C . THR B 1 93 ? 3.324 -20.297 3.58 1 96.81 93 THR B C 1
ATOM 1736 O O . THR B 1 93 ? 3.955 -20.984 2.785 1 96.81 93 THR B O 1
ATOM 1739 N N . ALA B 1 94 ? 2.109 -19.859 3.379 1 97.25 94 ALA B N 1
ATOM 1740 C CA . ALA B 1 94 ? 1.419 -20.203 2.137 1 97.25 94 ALA B CA 1
ATOM 1741 C C . ALA B 1 94 ? 2.17 -19.656 0.926 1 97.25 94 ALA B C 1
ATOM 1743 O O . ALA B 1 94 ? 2.369 -20.359 -0.063 1 97.25 94 ALA B O 1
ATOM 1744 N N . LEU B 1 95 ? 2.617 -18.453 1.052 1 98 95 LEU B N 1
ATOM 1745 C CA . LEU B 1 95 ? 3.324 -17.812 -0.046 1 98 95 LEU B CA 1
ATOM 1746 C C . LEU B 1 95 ? 4.637 -18.516 -0.346 1 98 95 LEU B C 1
ATOM 1748 O O . LEU B 1 95 ? 5.02 -18.672 -1.51 1 98 95 LEU B O 1
ATOM 1752 N N . GLN B 1 96 ? 5.277 -18.938 0.661 1 97.38 96 GLN B N 1
ATOM 1753 C CA . GLN B 1 96 ? 6.52 -19.688 0.468 1 97.38 96 GLN B CA 1
ATOM 1754 C C . GLN B 1 96 ? 6.266 -20.984 -0.285 1 97.38 96 GLN B C 1
ATOM 1756 O O . GLN B 1 96 ? 7.02 -21.344 -1.196 1 97.38 96 GLN B O 1
ATOM 1761 N N . ARG B 1 97 ? 5.262 -21.656 0.118 1 97.56 97 ARG B N 1
ATOM 1762 C CA . ARG B 1 97 ? 4.906 -22.906 -0.551 1 97.56 97 ARG B CA 1
ATOM 1763 C C . ARG B 1 97 ? 4.504 -22.656 -2 1 97.56 97 ARG B C 1
ATOM 1765 O O . ARG B 1 97 ? 4.859 -23.422 -2.891 1 97.56 97 ARG B O 1
ATOM 1772 N N . ILE B 1 98 ? 3.805 -21.625 -2.215 1 97.88 98 ILE B N 1
ATOM 1773 C CA . ILE B 1 98 ? 3.381 -21.266 -3.564 1 97.88 98 ILE B CA 1
ATOM 1774 C C . ILE B 1 98 ? 4.602 -20.922 -4.418 1 97.88 98 ILE B C 1
ATOM 1776 O O . ILE B 1 98 ? 4.676 -21.328 -5.586 1 97.88 98 ILE B O 1
ATOM 1780 N N . TYR B 1 99 ? 5.484 -20.266 -3.787 1 97.44 99 TYR B N 1
ATOM 1781 C CA . TYR B 1 99 ? 6.711 -19.938 -4.504 1 97.44 99 TYR B CA 1
ATOM 1782 C C . TYR B 1 99 ? 7.465 -21.203 -4.895 1 97.44 99 TYR B C 1
ATOM 1784 O O . TYR B 1 99 ? 8.008 -21.297 -6 1 97.44 99 TYR B O 1
ATOM 1792 N N . GLU B 1 100 ? 7.516 -22.125 -4.031 1 97.19 100 GLU B N 1
ATOM 1793 C CA . GLU B 1 100 ? 8.148 -23.406 -4.34 1 97.19 100 GLU B CA 1
ATOM 1794 C C . GLU B 1 100 ? 7.449 -24.109 -5.496 1 97.19 100 GLU B C 1
ATOM 1796 O O . GLU B 1 100 ? 8.102 -24.672 -6.379 1 97.19 100 GLU B O 1
ATOM 1801 N N . ALA B 1 101 ? 6.18 -24.125 -5.473 1 96.31 101 ALA B N 1
ATOM 1802 C CA . ALA B 1 101 ? 5.406 -24.688 -6.574 1 96.31 101 ALA B CA 1
ATOM 1803 C C . ALA B 1 101 ? 5.699 -23.953 -7.879 1 96.31 101 ALA B C 1
ATOM 1805 O O . ALA B 1 101 ? 5.844 -24.578 -8.93 1 96.31 101 ALA B O 1
ATOM 1806 N N . TYR B 1 102 ? 5.777 -22.672 -7.801 1 95.94 102 TYR B N 1
ATOM 1807 C CA . TYR B 1 102 ? 6.109 -21.844 -8.953 1 95.94 102 TYR B CA 1
ATOM 1808 C C . TYR B 1 102 ? 7.465 -22.234 -9.531 1 95.94 102 TYR B C 1
ATOM 1810 O O . TYR B 1 102 ? 7.613 -22.375 -10.75 1 95.94 102 TYR B O 1
ATOM 1818 N N . ALA B 1 103 ? 8.406 -22.406 -8.656 1 94.25 103 ALA B N 1
ATOM 1819 C CA . ALA B 1 103 ? 9.75 -22.797 -9.078 1 94.25 103 ALA B CA 1
ATOM 1820 C C . ALA B 1 103 ? 9.727 -24.172 -9.75 1 94.25 103 ALA B C 1
ATOM 1822 O O . ALA B 1 103 ? 10.375 -24.375 -10.781 1 94.25 103 ALA B O 1
ATOM 1823 N N . ASP B 1 104 ? 8.906 -25.047 -9.242 1 94.06 104 ASP B N 1
ATOM 1824 C CA . ASP B 1 104 ? 8.891 -26.438 -9.703 1 94.06 104 ASP B CA 1
ATOM 1825 C C . ASP B 1 104 ? 8.117 -26.578 -11.008 1 94.06 104 ASP B C 1
ATOM 1827 O O . ASP B 1 104 ? 8.523 -27.312 -11.906 1 94.06 104 ASP B O 1
ATOM 1831 N N . TYR B 1 105 ? 7.047 -25.844 -11.148 1 92.5 105 TYR B N 1
ATOM 1832 C CA . TYR B 1 105 ? 6.113 -26.156 -12.219 1 92.5 105 TYR B CA 1
ATOM 1833 C C . TYR B 1 105 ? 6.137 -25.078 -13.297 1 92.5 105 TYR B C 1
ATOM 1835 O O . TYR B 1 105 ? 5.656 -25.281 -14.414 1 92.5 105 TYR B O 1
ATOM 1843 N N . VAL B 1 106 ? 6.656 -23.875 -12.969 1 91.56 106 VAL B N 1
ATOM 1844 C CA . VAL B 1 106 ? 6.652 -22.781 -13.945 1 91.56 106 VAL B CA 1
ATOM 1845 C C . VAL B 1 106 ? 8.078 -22.516 -14.422 1 91.56 106 VAL B C 1
ATOM 1847 O O . VAL B 1 106 ? 8.367 -22.594 -15.609 1 91.56 106 VAL B O 1
ATOM 1850 N N . MET B 1 107 ? 8.984 -22.328 -13.5 1 89.12 107 MET B N 1
ATOM 1851 C CA . MET B 1 107 ? 10.344 -21.906 -13.844 1 89.12 107 MET B CA 1
ATOM 1852 C C . MET B 1 107 ? 11.125 -23.047 -14.469 1 89.12 107 MET B C 1
ATOM 1854 O O . MET B 1 107 ? 12.039 -22.828 -15.266 1 89.12 107 MET B O 1
ATOM 1858 N N . LYS B 1 108 ? 10.789 -24.297 -14.117 1 87.12 108 LYS B N 1
ATOM 1859 C CA . LYS B 1 108 ? 11.492 -25.453 -14.648 1 87.12 108 LYS B CA 1
ATOM 1860 C C . LYS B 1 108 ? 10.875 -25.922 -15.969 1 87.12 108 LYS B C 1
ATOM 1862 O O . LYS B 1 108 ? 11.406 -26.812 -16.625 1 87.12 108 LYS B O 1
ATOM 1867 N N . ASN B 1 109 ? 9.797 -25.328 -16.359 1 85.06 109 ASN B N 1
ATOM 1868 C CA . ASN B 1 109 ? 9.164 -25.625 -17.641 1 85.06 109 ASN B CA 1
ATOM 1869 C C . ASN B 1 109 ? 9.922 -25 -18.797 1 85.06 109 ASN B C 1
ATOM 1871 O O . ASN B 1 109 ? 10.023 -23.781 -18.891 1 85.06 109 ASN B O 1
ATOM 1875 N N . PRO B 1 110 ? 10.539 -25.812 -19.719 1 81.25 110 PRO B N 1
ATOM 1876 C CA . PRO B 1 110 ? 11.344 -25.281 -20.828 1 81.25 110 PRO B CA 1
ATOM 1877 C C . PRO B 1 110 ? 10.531 -24.422 -21.781 1 81.25 110 PRO B C 1
ATOM 1879 O O . PRO B 1 110 ? 11.094 -23.641 -22.547 1 81.25 110 PRO B O 1
ATOM 1882 N N . PHE B 1 111 ? 9.242 -24.516 -21.781 1 81.44 111 PHE B N 1
ATOM 1883 C CA . PHE B 1 111 ? 8.383 -23.75 -22.672 1 81.44 111 PHE B CA 1
ATOM 1884 C C . PHE B 1 111 ? 7.918 -22.453 -22.031 1 81.44 111 PHE B C 1
ATOM 1886 O O . PHE B 1 111 ? 7.215 -21.656 -22.656 1 81.44 111 PHE B O 1
ATOM 1893 N N . HIS B 1 112 ? 8.227 -22.297 -20.797 1 81.25 112 HIS B N 1
ATOM 1894 C CA . HIS B 1 112 ? 7.824 -21.078 -20.109 1 81.25 112 HIS B CA 1
ATOM 1895 C C . HIS B 1 112 ? 8.695 -19.906 -20.531 1 81.25 112 HIS B C 1
ATOM 1897 O O . HIS B 1 112 ? 9.922 -20.016 -20.594 1 81.25 112 HIS B O 1
ATOM 1903 N N . THR B 1 113 ? 8.008 -18.828 -20.906 1 78.44 113 THR B N 1
ATOM 1904 C CA . THR B 1 113 ? 8.695 -17.578 -21.156 1 78.44 113 THR B CA 1
ATOM 1905 C C . THR B 1 113 ? 8.617 -16.656 -19.938 1 78.44 113 THR B C 1
ATOM 1907 O O . THR B 1 113 ? 7.527 -16.312 -19.484 1 78.44 113 THR B O 1
ATOM 1910 N N . PRO B 1 114 ? 9.797 -16.266 -19.469 1 76.81 114 PRO B N 1
ATOM 1911 C CA . PRO B 1 114 ? 9.797 -15.383 -18.297 1 76.81 114 PRO B CA 1
ATOM 1912 C C . PRO B 1 114 ? 8.969 -14.117 -18.531 1 76.81 114 PRO B C 1
ATOM 1914 O O . PRO B 1 114 ? 8.922 -13.594 -19.641 1 76.81 114 PRO B O 1
ATOM 1917 N N . GLU B 1 115 ? 8.352 -13.711 -17.453 1 81.62 115 GLU B N 1
ATOM 1918 C CA . GLU B 1 115 ? 7.637 -12.43 -17.406 1 81.62 115 GLU B CA 1
ATOM 1919 C C . GLU B 1 115 ? 6.344 -12.492 -18.203 1 81.62 115 GLU B C 1
ATOM 1921 O O . GLU B 1 115 ? 5.695 -11.469 -18.422 1 81.62 115 GLU B O 1
ATOM 1926 N N . MET B 1 116 ? 5.953 -13.641 -18.656 1 84.94 116 MET B N 1
ATOM 1927 C CA . MET B 1 116 ? 4.719 -13.836 -19.422 1 84.94 116 MET B CA 1
ATOM 1928 C C . MET B 1 116 ? 3.645 -14.492 -18.547 1 84.94 116 MET B C 1
ATOM 1930 O O . MET B 1 116 ? 3.945 -15.039 -17.484 1 84.94 116 MET B O 1
ATOM 1934 N N . PRO B 1 117 ? 2.4 -14.453 -19.078 1 89.75 117 PRO B N 1
ATOM 1935 C CA . PRO B 1 117 ? 1.312 -15.062 -18.312 1 89.75 117 PRO B CA 1
ATOM 1936 C C . PRO B 1 117 ? 1.551 -16.547 -18.031 1 89.75 117 PRO B C 1
ATOM 1938 O O . PRO B 1 117 ? 2.074 -17.266 -18.875 1 89.75 117 PRO B O 1
ATOM 1941 N N . ILE B 1 118 ? 1.263 -16.953 -16.812 1 90 118 ILE B N 1
ATOM 1942 C CA . ILE B 1 118 ? 1.387 -18.344 -16.375 1 90 118 ILE B CA 1
ATOM 1943 C C . ILE B 1 118 ? 0.106 -19.094 -16.703 1 90 118 ILE B C 1
ATOM 1945 O O . ILE B 1 118 ? -0.955 -18.812 -16.141 1 90 118 ILE B O 1
ATOM 1949 N N . ARG B 1 119 ? 0.163 -20.094 -17.578 1 83.5 119 ARG B N 1
ATOM 1950 C CA . ARG B 1 119 ? -1.003 -20.844 -18.031 1 83.5 119 ARG B CA 1
ATOM 1951 C C . ARG B 1 119 ? -0.809 -22.344 -17.797 1 83.5 119 ARG B C 1
ATOM 1953 O O . ARG B 1 119 ? -1.527 -23.172 -18.359 1 83.5 119 ARG B O 1
ATOM 1960 N N . THR B 1 120 ? -0.008 -22.766 -16.922 1 83.94 120 THR B N 1
ATOM 1961 C CA . THR B 1 120 ? 0.267 -24.172 -16.688 1 83.94 120 THR B CA 1
ATOM 1962 C C . THR B 1 120 ? -0.761 -24.781 -15.742 1 83.94 120 THR B C 1
ATOM 1964 O O . THR B 1 120 ? -0.885 -24.344 -14.594 1 83.94 120 THR B O 1
ATOM 1967 N N . GLU B 1 121 ? -1.457 -25.766 -16.172 1 89.94 121 GLU B N 1
ATOM 1968 C CA . GLU B 1 121 ? -2.5 -26.422 -15.391 1 89.94 121 GLU B CA 1
ATOM 1969 C C . GLU B 1 121 ? -1.926 -27.047 -14.125 1 89.94 121 GLU B C 1
ATOM 1971 O O . GLU B 1 121 ? -2.582 -27.078 -13.086 1 89.94 121 GLU B O 1
ATOM 1976 N N . ARG B 1 122 ? -0.713 -27.609 -14.266 1 91.62 122 ARG B N 1
ATOM 1977 C CA . ARG B 1 122 ? -0.081 -28.234 -13.109 1 91.62 122 ARG B CA 1
ATOM 1978 C C . ARG B 1 122 ? 0.116 -27.234 -11.977 1 91.62 122 ARG B C 1
ATOM 1980 O O . ARG B 1 122 ? -0.069 -27.578 -10.805 1 91.62 122 ARG B O 1
ATOM 1987 N N . PHE B 1 123 ? 0.506 -26.078 -12.32 1 95.12 123 PHE B N 1
ATOM 1988 C CA . PHE B 1 123 ? 0.685 -25.031 -11.312 1 95.12 123 PHE B CA 1
ATOM 1989 C C . PHE B 1 123 ? -0.647 -24.672 -10.672 1 95.12 123 PHE B C 1
ATOM 1991 O O . PHE B 1 123 ? -0.737 -24.547 -9.445 1 95.12 123 PHE B O 1
ATOM 1998 N N . ASP B 1 124 ? -1.685 -24.594 -11.453 1 95.12 124 ASP B N 1
ATOM 1999 C CA . ASP B 1 124 ? -3.016 -24.281 -10.938 1 95.12 124 ASP B CA 1
ATOM 2000 C C . ASP B 1 124 ? -3.455 -25.312 -9.891 1 95.12 124 ASP B C 1
ATOM 2002 O O . ASP B 1 124 ? -3.959 -24.938 -8.828 1 95.12 124 ASP B O 1
ATOM 2006 N N . VAL B 1 125 ? -3.301 -26.484 -10.234 1 95.75 125 VAL B N 1
ATOM 2007 C CA . VAL B 1 125 ? -3.723 -27.578 -9.359 1 95.75 125 VAL B CA 1
ATOM 2008 C C . VAL B 1 125 ? -2.941 -27.516 -8.047 1 95.75 125 VAL B C 1
ATOM 2010 O O . VAL B 1 125 ? -3.523 -27.625 -6.969 1 95.75 125 VAL B O 1
ATOM 2013 N N . LYS B 1 126 ? -1.631 -27.344 -8.141 1 96.25 126 LYS B N 1
ATOM 2014 C CA . LYS B 1 126 ? -0.784 -27.312 -6.953 1 96.25 126 LYS B CA 1
ATOM 2015 C C . LYS B 1 126 ? -1.141 -26.125 -6.055 1 96.25 126 LYS B C 1
ATOM 2017 O O . LYS B 1 126 ? -1.186 -26.266 -4.828 1 96.25 126 LYS B O 1
ATOM 2022 N N . VAL B 1 127 ? -1.375 -25 -6.66 1 96.94 127 VAL B N 1
ATOM 2023 C CA . VAL B 1 127 ? -1.753 -23.812 -5.891 1 96.94 127 VAL B CA 1
ATOM 2024 C C . VAL B 1 127 ? -3.066 -24.078 -5.156 1 96.94 127 VAL B C 1
ATOM 2026 O O . VAL B 1 127 ? -3.197 -23.75 -3.975 1 96.94 127 VAL B O 1
ATOM 2029 N N .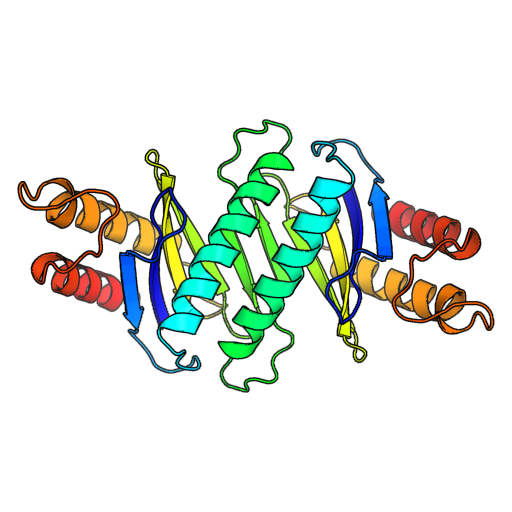 ALA B 1 128 ? -3.955 -24.672 -5.824 1 96.31 128 ALA B N 1
ATOM 2030 C CA . ALA B 1 128 ? -5.242 -25 -5.211 1 96.31 128 ALA B CA 1
ATOM 2031 C C . ALA B 1 128 ? -5.066 -25.938 -4.02 1 96.31 128 ALA B C 1
ATOM 2033 O O . ALA B 1 128 ? -5.715 -25.766 -2.986 1 96.31 128 ALA B O 1
ATOM 2034 N N . GLU B 1 129 ? -4.23 -26.875 -4.16 1 96.62 129 GLU B N 1
ATOM 2035 C CA . GLU B 1 129 ? -3.941 -27.812 -3.076 1 96.62 129 GLU B CA 1
ATOM 2036 C C . GLU B 1 129 ? -3.344 -27.094 -1.872 1 96.62 129 GLU B C 1
ATOM 2038 O O . GLU B 1 129 ? -3.717 -27.359 -0.729 1 96.62 129 GLU B O 1
ATOM 2043 N N . ILE B 1 130 ? -2.43 -26.266 -2.141 1 96.94 130 ILE B N 1
ATOM 2044 C CA . ILE B 1 130 ? -1.769 -25.516 -1.079 1 96.94 130 ILE B CA 1
ATOM 2045 C C . ILE B 1 130 ? -2.791 -24.641 -0.342 1 96.94 130 ILE B C 1
ATOM 2047 O O . ILE B 1 130 ? -2.832 -24.641 0.891 1 96.94 130 ILE B O 1
ATOM 2051 N N . ILE B 1 131 ? -3.592 -23.922 -1.086 1 96.12 131 ILE B N 1
ATOM 2052 C CA . ILE B 1 131 ? -4.578 -23.016 -0.508 1 96.12 131 ILE B CA 1
ATOM 2053 C C . ILE B 1 131 ? -5.562 -23.812 0.353 1 96.12 131 ILE B C 1
ATOM 2055 O O . ILE B 1 131 ? -5.992 -23.328 1.407 1 96.12 131 ILE B O 1
ATOM 2059 N N . LYS B 1 132 ? -5.926 -24.953 -0.08 1 93.81 132 LYS B N 1
ATOM 2060 C CA . LYS B 1 132 ? -6.855 -25.797 0.661 1 93.81 132 LYS B CA 1
ATOM 2061 C C . LYS B 1 132 ? -6.305 -26.141 2.041 1 93.81 132 LYS B C 1
ATOM 2063 O O . LYS B 1 132 ? -7.062 -26.297 3 1 93.81 132 LYS B O 1
ATOM 2068 N N . VAL B 1 133 ? -5.031 -26.25 2.139 1 91.94 133 VAL B N 1
ATOM 2069 C CA . VAL B 1 133 ? -4.383 -26.578 3.402 1 91.94 133 VAL B CA 1
ATOM 2070 C C . VAL B 1 133 ? -4.516 -25.406 4.371 1 91.94 133 VAL B C 1
ATOM 2072 O O . VAL B 1 133 ? -4.617 -25.594 5.586 1 91.94 133 VAL B O 1
ATOM 2075 N N . PHE B 1 134 ? -4.496 -24.188 3.812 1 87.81 134 PHE B N 1
ATOM 2076 C CA . PHE B 1 134 ? -4.461 -23.016 4.668 1 87.81 134 PHE B CA 1
ATOM 2077 C C . PHE B 1 134 ? -5.844 -22.375 4.773 1 87.81 134 PHE B C 1
ATOM 2079 O O . PHE B 1 134 ? -6.074 -21.516 5.633 1 87.81 134 PHE B O 1
ATOM 2086 N N . ALA B 1 135 ? -6.641 -22.562 3.828 1 76.69 135 ALA B N 1
ATOM 2087 C CA . ALA B 1 135 ? -7.973 -21.969 3.852 1 76.69 135 ALA B CA 1
ATOM 2088 C C . ALA B 1 135 ? -8.891 -22.703 4.824 1 76.69 135 ALA B C 1
ATOM 2090 O O . ALA B 1 135 ? -8.711 -23.906 5.066 1 76.69 135 ALA B O 1
#

Nearest PDB structures (foldseek):
  2j3t-assembly1_D  TM=9.045E-01  e=7.904E-12  Homo sapiens
  7b70-assembly1_C  TM=8.459E-01  e=2.219E-09  Drosophila melanogaster
  7b70-assembly1_D  TM=8.671E-01  e=4.593E-09  Drosophila melanogaster
  2zmv-assembly1_B  TM=7.839E-01  e=4.323E-09  Homo sapiens
  2zmv-assembly1_A  TM=7.511E-01  e=2.508E-08  Homo sapiens

InterPro domains:
  IPR007233 Trafficking protein particle complex subunit [PF04099] (3-132)
  IPR007233 Trafficking protein particle complex subunit [PTHR23249] (1-132)
  IPR007233 Trafficking protein particle complex subunit [SM01399] (3-134)
  IPR011012 Longin-like domain superfamily [SSF64356] (1-132)